Protein AF-A0A7W0Y3I3-F1 (afdb_monomer_lite)

Secondary structure (DSSP, 8-state):
-HHHHHHHHHHHHHHHH---SSPPHHHHHHHHHHGGGHHHHHHHHHTSS-HHHHHHHHHHHHHHHHHHHHHHHHHHHHHHHHS-HHHHHHHHHHHHHTT-------SSHHHHHHHHHHHHHTT--SHHHHHHHHHHHHHHS-HHHHHHHHHHHHHH-HHHHHHHHHHHHH-TTS-HHHHHHHHHHHH-GGGGTSS---------PPPPP-

Foldseek 3Di:
DVVLVVLLVVLVVVLVVLPDLDDDPVLLVSLCVCQLVNQVVLLVQLLDPDVSSVSNSLVSLLSSCVRHVVSSLVSLQVCLEDGAPSSVVSSQVSCVVVVHHHHHDHPDVLVVLLVVLLVLLVQPPDLVSLLVVLVCCLVPPDLVVLLVSLLSNCQNPVVSSVSNLVSNLVDPSDDPVSSVVSVVVNVDPCSNPPPPDDPPPPDDDDDDDD

Sequence (210 aa):
MGAELSDLRRLKEWCDSGRGTAVTVAIERLVLRLGQVAVPLLGRELRGHDPKRRDAARGALMIAATSARTRVLTELRTIASAGADESKVAALGLLAELGERGTAQFTNPPAMQRRSALALAQQLESRSDVASAADLVVRQIRETDIFELLLAMREVAPDPAVWLADELVLRLDLDPAIRTRITELLADPSVASRTTAPTSPRARRPPRPT

Structure (mmCIF, N/CA/C/O backbone):
data_AF-A0A7W0Y3I3-F1
#
_entry.id   AF-A0A7W0Y3I3-F1
#
loop_
_atom_site.group_PDB
_atom_site.id
_atom_site.type_symbol
_atom_site.label_atom_id
_atom_site.label_alt_id
_atom_site.label_comp_id
_atom_site.label_asym_id
_atom_site.label_entity_id
_atom_site.label_seq_id
_atom_site.pdbx_PDB_ins_code
_atom_site.Cartn_x
_atom_site.Cartn_y
_atom_site.Cartn_z
_atom_site.occupancy
_atom_site.B_iso_or_equiv
_atom_site.auth_seq_id
_atom_site.auth_comp_id
_atom_site.auth_asym_id
_atom_site.auth_atom_id
_atom_site.pdbx_PDB_model_num
ATOM 1 N N . MET A 1 1 ? -20.384 5.099 29.356 1.00 62.47 1 MET A N 1
ATOM 2 C CA . MET A 1 1 ? -18.906 5.205 29.342 1.00 62.47 1 MET A CA 1
ATOM 3 C C . MET A 1 1 ? -18.171 3.894 29.650 1.00 62.47 1 MET A C 1
ATOM 5 O O . MET A 1 1 ? -17.160 3.652 29.011 1.00 62.47 1 MET A O 1
ATOM 9 N N . GLY A 1 2 ? -18.637 3.016 30.554 1.00 84.56 2 GLY A N 1
ATOM 10 C CA . GLY A 1 2 ? -17.904 1.771 30.880 1.00 84.56 2 GLY A CA 1
ATOM 11 C C . GLY A 1 2 ? -17.752 0.756 29.730 1.00 84.56 2 GLY A C 1
ATOM 12 O O . GLY A 1 2 ? -16.683 0.173 29.569 1.00 84.56 2 GLY A O 1
ATOM 13 N N . ALA A 1 3 ? -18.787 0.580 28.900 1.00 86.88 3 ALA A N 1
ATOM 14 C CA . ALA A 1 3 ? -18.764 -0.381 27.789 1.00 86.88 3 ALA A CA 1
ATOM 15 C C . ALA A 1 3 ? -17.762 0.001 26.684 1.00 86.88 3 ALA A C 1
ATOM 17 O O . ALA A 1 3 ? -16.998 -0.839 26.231 1.00 86.88 3 ALA A O 1
ATOM 18 N N . GLU A 1 4 ? -17.700 1.282 26.318 1.00 90.25 4 GLU A N 1
ATOM 19 C CA . GLU A 1 4 ? -16.798 1.796 25.278 1.00 90.25 4 GLU A CA 1
ATOM 20 C C . GLU A 1 4 ? -15.318 1.626 25.651 1.00 90.25 4 GLU A C 1
ATOM 22 O O . GLU A 1 4 ? -14.512 1.183 24.837 1.00 90.25 4 GLU A O 1
ATOM 27 N N . LEU A 1 5 ? -14.958 1.894 26.911 1.00 92.00 5 LEU A N 1
ATOM 28 C CA . LEU A 1 5 ? -13.599 1.665 27.411 1.00 92.00 5 LEU A CA 1
ATOM 29 C C . LEU A 1 5 ? -13.228 0.177 27.419 1.00 92.00 5 LEU A C 1
ATOM 31 O O . LEU A 1 5 ? -12.090 -0.177 27.104 1.00 92.00 5 LEU A O 1
ATOM 35 N N . SER A 1 6 ? -14.179 -0.695 27.766 1.00 94.38 6 SER A N 1
ATOM 36 C CA . SER A 1 6 ? -13.991 -2.147 27.692 1.00 94.38 6 SER A CA 1
ATOM 37 C C . SER A 1 6 ? -13.784 -2.609 26.247 1.00 94.38 6 SER A C 1
ATOM 39 O O . SER A 1 6 ? -12.900 -3.421 25.976 1.00 94.38 6 SER A O 1
ATOM 41 N N . ASP A 1 7 ? -14.557 -2.058 25.316 1.00 95.12 7 ASP A N 1
ATOM 42 C CA . ASP A 1 7 ? -14.476 -2.366 23.891 1.00 95.12 7 ASP A CA 1
ATOM 43 C C . ASP A 1 7 ? -13.146 -1.889 23.282 1.00 95.12 7 ASP A C 1
ATOM 45 O O . ASP A 1 7 ? -12.491 -2.643 22.559 1.00 95.12 7 ASP A O 1
ATOM 49 N N . LEU A 1 8 ? -12.673 -0.691 23.642 1.00 95.88 8 LEU A N 1
ATOM 50 C CA . LEU A 1 8 ? -11.352 -0.191 23.244 1.00 95.88 8 LEU A CA 1
ATOM 51 C C . LEU A 1 8 ? -10.209 -1.047 23.797 1.00 95.88 8 LEU A C 1
ATOM 53 O O . LEU A 1 8 ? -9.233 -1.301 23.089 1.00 95.88 8 LEU A O 1
ATOM 57 N N . ARG A 1 9 ? -10.317 -1.512 25.049 1.00 95.88 9 ARG A N 1
ATOM 58 C CA . ARG A 1 9 ? -9.322 -2.416 25.641 1.00 95.88 9 ARG A CA 1
ATOM 59 C C . ARG A 1 9 ? -9.270 -3.737 24.882 1.00 95.88 9 ARG A C 1
ATOM 61 O O . ARG A 1 9 ? -8.187 -4.168 24.506 1.00 95.88 9 ARG A O 1
ATOM 68 N N . ARG A 1 10 ? -10.431 -4.322 24.586 1.00 94.75 10 ARG A N 1
ATOM 69 C CA . ARG A 1 10 ? -10.531 -5.559 23.808 1.00 94.75 10 ARG A CA 1
ATOM 70 C C . ARG A 1 10 ? -9.955 -5.401 22.400 1.00 94.75 10 ARG A C 1
ATOM 72 O O . ARG A 1 10 ? -9.256 -6.291 21.923 1.00 94.75 10 ARG A O 1
ATOM 79 N N . LEU A 1 11 ? -10.221 -4.270 21.742 1.00 95.00 11 LEU A N 1
ATOM 80 C CA . LEU A 1 11 ? -9.645 -3.963 20.431 1.00 95.00 11 LEU A CA 1
ATOM 81 C C . LEU A 1 11 ? -8.117 -3.853 20.513 1.00 95.00 11 LEU A C 1
ATOM 83 O O . LEU A 1 11 ? -7.415 -4.408 19.671 1.00 95.00 11 LEU A O 1
ATOM 87 N N . LYS A 1 12 ? -7.596 -3.192 21.553 1.00 95.12 12 LYS A N 1
ATOM 88 C CA . LYS A 1 12 ? -6.155 -3.105 21.801 1.00 95.12 12 LYS A CA 1
ATOM 89 C C . LYS A 1 12 ? -5.522 -4.480 22.041 1.00 95.12 12 LYS A C 1
ATOM 91 O O . LYS A 1 12 ? -4.503 -4.779 21.430 1.00 95.12 12 LYS A O 1
ATOM 96 N N . GLU A 1 13 ? -6.114 -5.305 22.899 1.00 94.25 13 GLU A N 1
ATOM 97 C CA . GLU A 1 13 ? -5.626 -6.660 23.190 1.00 94.25 13 GLU A CA 1
ATOM 98 C C . GLU A 1 13 ? -5.594 -7.531 21.932 1.00 94.25 13 GLU A C 1
ATOM 100 O O . GLU A 1 13 ? -4.658 -8.305 21.732 1.00 94.25 13 GLU A O 1
ATOM 105 N N . TRP A 1 14 ? -6.588 -7.380 21.053 1.00 93.94 14 TRP A N 1
ATOM 106 C CA . TRP A 1 14 ? -6.584 -8.050 19.758 1.00 93.94 14 TRP A CA 1
ATOM 107 C C . TRP A 1 14 ? -5.402 -7.603 18.891 1.00 93.94 14 TRP A C 1
ATOM 109 O O . TRP A 1 14 ? -4.662 -8.474 18.428 1.00 93.94 14 TRP A O 1
ATOM 119 N N . CYS A 1 15 ? -5.167 -6.292 18.744 1.00 91.69 15 CYS A N 1
ATOM 120 C CA . CYS A 1 15 ? -3.995 -5.780 18.027 1.00 91.69 15 CYS A CA 1
ATOM 121 C C . CYS A 1 15 ? -2.694 -6.345 18.618 1.00 91.69 15 CYS A C 1
ATOM 123 O O . CYS A 1 15 ? -1.873 -6.892 17.885 1.00 91.69 15 CYS A O 1
ATOM 125 N N . ASP A 1 16 ? -2.532 -6.272 19.944 1.00 91.50 16 ASP A N 1
ATOM 126 C CA . ASP A 1 16 ? -1.331 -6.732 20.653 1.00 91.50 16 ASP A CA 1
ATOM 127 C C . ASP A 1 16 ? -1.096 -8.243 20.501 1.00 91.50 16 ASP A C 1
ATOM 129 O O . ASP A 1 16 ? 0.044 -8.703 20.525 1.00 91.50 16 ASP A O 1
ATOM 133 N N . SER A 1 17 ? -2.160 -9.035 20.340 1.00 86.62 17 SER A N 1
ATOM 134 C CA . SER A 1 17 ? -2.045 -10.491 20.258 1.00 86.62 17 SER A CA 1
ATOM 135 C C . SER A 1 17 ? -1.340 -10.984 18.994 1.00 86.62 17 SER A C 1
ATOM 137 O O . SER A 1 17 ? -0.851 -12.114 18.988 1.00 86.62 17 SER A O 1
ATOM 139 N N . GLY A 1 18 ? -1.325 -10.194 17.911 1.00 70.25 18 GLY A N 1
ATOM 140 C CA . GLY A 1 18 ? -0.762 -10.590 16.614 1.00 70.25 18 GLY A CA 1
ATOM 141 C C . GLY A 1 18 ? -1.359 -11.884 16.031 1.00 70.25 18 GLY A C 1
ATOM 142 O O . GLY A 1 18 ? -0.798 -12.455 15.091 1.00 70.25 18 GLY A O 1
ATOM 143 N N . ARG A 1 19 ? -2.466 -12.382 16.605 1.00 64.00 19 ARG A N 1
ATOM 144 C CA . ARG A 1 19 ? -3.127 -13.641 16.253 1.00 64.00 19 ARG A CA 1
ATOM 145 C C . ARG A 1 19 ? -4.128 -13.381 15.133 1.00 64.00 19 ARG A C 1
ATOM 147 O O . ARG A 1 19 ? -5.323 -13.252 15.368 1.00 64.00 19 ARG A O 1
ATOM 154 N N . GLY A 1 20 ? -3.597 -13.316 13.917 1.00 56.06 20 GLY A N 1
ATOM 155 C CA . GLY A 1 20 ? -4.367 -13.231 12.681 1.00 56.06 20 GLY A CA 1
ATOM 156 C C . GLY A 1 20 ? -4.456 -11.807 12.149 1.00 56.06 20 GLY A C 1
ATOM 157 O O . GLY A 1 20 ? -5.123 -10.954 12.722 1.00 56.06 20 GLY A O 1
ATOM 158 N N . THR A 1 21 ? -3.819 -11.578 11.003 1.00 61.81 21 THR A N 1
ATOM 159 C CA . THR A 1 21 ? -4.100 -10.432 10.124 1.00 61.81 21 THR A CA 1
ATOM 160 C C . THR A 1 21 ? -5.560 -10.430 9.654 1.00 61.81 21 THR A C 1
ATOM 162 O O . THR A 1 21 ? -6.104 -9.386 9.304 1.00 61.81 21 THR A O 1
ATOM 165 N N . ALA A 1 22 ? -6.216 -11.595 9.686 1.00 76.00 22 ALA A N 1
ATOM 166 C CA . ALA A 1 22 ? -7.624 -11.754 9.370 1.00 76.00 22 ALA A CA 1
ATOM 167 C C . ALA A 1 22 ? -8.514 -11.161 10.471 1.00 76.00 22 ALA A C 1
ATOM 169 O O . ALA A 1 22 ? -8.522 -11.617 11.619 1.00 76.00 22 ALA A O 1
ATOM 170 N N . VAL A 1 23 ? -9.314 -10.163 10.100 1.00 80.69 23 VAL A N 1
ATOM 171 C CA . VAL A 1 23 ? -10.334 -9.619 10.991 1.00 80.69 23 VAL A CA 1
ATOM 172 C C . VAL A 1 23 ? -11.438 -10.658 11.185 1.00 80.69 23 VAL A C 1
ATOM 174 O O . VAL A 1 23 ? -12.037 -11.138 10.228 1.00 80.69 23 VAL A O 1
ATOM 177 N N . THR A 1 24 ? -11.713 -11.018 12.439 1.00 88.38 24 THR A N 1
ATOM 178 C CA . THR A 1 24 ? -12.837 -11.907 12.768 1.00 88.38 24 THR A CA 1
ATOM 179 C C . THR A 1 24 ? -14.149 -11.123 12.808 1.00 88.38 24 THR A C 1
ATOM 181 O O . THR A 1 24 ? -14.154 -9.942 13.156 1.00 88.38 24 THR A O 1
ATOM 184 N N . VAL A 1 25 ? -15.283 -11.797 12.584 1.00 90.06 25 VAL A N 1
ATOM 185 C CA . VAL A 1 25 ? -16.634 -11.199 12.692 1.00 90.06 25 VAL A CA 1
ATOM 186 C C . VAL A 1 25 ? -16.851 -10.493 14.041 1.00 90.06 25 VAL A C 1
ATOM 188 O O . VAL A 1 25 ? -17.540 -9.478 14.129 1.00 90.06 25 VAL A O 1
ATOM 191 N N . ALA A 1 26 ? -16.252 -11.009 15.120 1.00 91.69 26 ALA A N 1
ATOM 192 C CA . ALA A 1 26 ? -16.338 -10.390 16.440 1.00 91.69 26 ALA A CA 1
ATOM 193 C C . ALA A 1 26 ? -15.611 -9.036 16.501 1.00 91.69 26 ALA A C 1
ATOM 195 O O . ALA A 1 26 ? -16.140 -8.090 17.084 1.00 91.69 26 ALA A O 1
ATOM 196 N N . ILE A 1 27 ? -14.424 -8.940 15.894 1.00 93.62 27 ILE A N 1
ATOM 197 C CA . ILE A 1 27 ? -13.642 -7.700 15.826 1.00 93.62 27 ILE A CA 1
ATOM 198 C C . ILE A 1 27 ? -14.275 -6.713 14.854 1.00 93.62 27 ILE A C 1
ATOM 200 O O . ILE A 1 27 ? -14.365 -5.535 15.173 1.00 93.62 27 ILE A O 1
ATOM 204 N N . GLU A 1 28 ? -14.801 -7.176 13.725 1.00 94.44 28 GLU A N 1
ATOM 205 C CA . GLU A 1 28 ? -15.542 -6.324 12.796 1.00 94.44 28 GLU A CA 1
ATOM 206 C C . GLU A 1 28 ? -16.723 -5.636 13.496 1.00 94.44 28 GLU A C 1
ATOM 208 O O . GLU A 1 28 ? -16.815 -4.410 13.512 1.00 94.44 28 GLU A O 1
ATOM 213 N N . ARG A 1 29 ? -17.575 -6.406 14.186 1.00 95.56 29 ARG A N 1
ATOM 214 C CA . ARG A 1 29 ? -18.698 -5.856 14.967 1.00 95.56 29 ARG A CA 1
ATOM 215 C C . ARG A 1 29 ? -18.243 -4.896 16.065 1.00 95.56 29 ARG A C 1
ATOM 217 O O . ARG A 1 29 ? -18.967 -3.954 16.383 1.00 95.56 29 ARG A O 1
ATOM 224 N N . LEU A 1 30 ? -17.087 -5.152 16.676 1.00 95.56 30 LEU A N 1
ATOM 225 C CA . LEU A 1 30 ? -16.496 -4.281 17.691 1.00 95.56 30 LEU A CA 1
ATOM 226 C C . LEU A 1 30 ? -16.065 -2.941 17.082 1.00 95.56 30 LEU A C 1
ATOM 228 O O . LEU A 1 30 ? -16.426 -1.888 17.601 1.00 95.56 30 LEU A O 1
ATOM 232 N N . VAL A 1 31 ? -15.352 -2.979 15.955 1.00 96.12 31 VAL A N 1
ATOM 233 C CA . VAL A 1 31 ? -14.896 -1.789 15.226 1.00 96.12 31 VAL A CA 1
ATOM 234 C C . VAL A 1 31 ? -16.083 -0.970 14.728 1.00 96.12 31 VAL A C 1
ATOM 236 O O . VAL A 1 31 ? -16.109 0.239 14.939 1.00 96.12 31 VAL A O 1
ATOM 239 N N . LEU A 1 32 ? -17.097 -1.610 14.139 1.00 95.69 32 LEU A N 1
ATOM 240 C CA . LEU A 1 32 ? -18.308 -0.930 13.669 1.00 95.69 32 LEU A CA 1
ATOM 241 C C . LEU A 1 32 ? -19.056 -0.229 14.808 1.00 95.69 32 LEU A C 1
ATOM 243 O O . LEU A 1 32 ? -19.535 0.888 14.630 1.00 95.69 32 LEU A O 1
ATOM 247 N N . ARG A 1 33 ? -19.119 -0.861 15.986 1.00 95.69 33 ARG A N 1
ATOM 248 C CA . ARG A 1 33 ? -19.768 -0.298 17.177 1.00 95.69 33 ARG A CA 1
ATOM 249 C C . ARG A 1 33 ? -19.007 0.890 17.757 1.00 95.69 33 ARG A C 1
ATOM 251 O O . ARG A 1 33 ? -19.633 1.858 18.171 1.00 95.69 33 ARG A O 1
ATOM 258 N N . LEU A 1 34 ? -17.676 0.816 17.793 1.00 95.88 34 LEU A N 1
ATOM 259 C CA . LEU A 1 34 ? -16.822 1.921 18.238 1.00 95.88 34 LEU A CA 1
ATOM 260 C C . LEU A 1 34 ? -16.792 3.072 17.216 1.00 95.88 34 LEU A C 1
ATOM 262 O O . LEU A 1 34 ? -16.637 4.235 17.592 1.00 95.88 34 LEU A O 1
ATOM 266 N N . GLY A 1 35 ? -16.924 2.761 15.923 1.00 94.75 35 GLY A N 1
ATOM 267 C CA . GLY A 1 35 ? -16.924 3.727 14.829 1.00 94.75 35 GLY A CA 1
ATOM 268 C C . GLY A 1 35 ? -15.717 4.665 14.889 1.00 94.75 35 GLY A C 1
ATOM 269 O O . GLY A 1 35 ? -14.564 4.239 14.975 1.00 94.75 35 GLY A O 1
ATOM 270 N N . GLN A 1 36 ? -15.982 5.973 14.896 1.00 96.56 36 GLN A N 1
ATOM 271 C CA . GLN A 1 36 ? -14.938 7.003 14.926 1.00 96.56 36 GLN A CA 1
ATOM 272 C C . GLN A 1 36 ? -14.053 6.976 16.185 1.00 96.5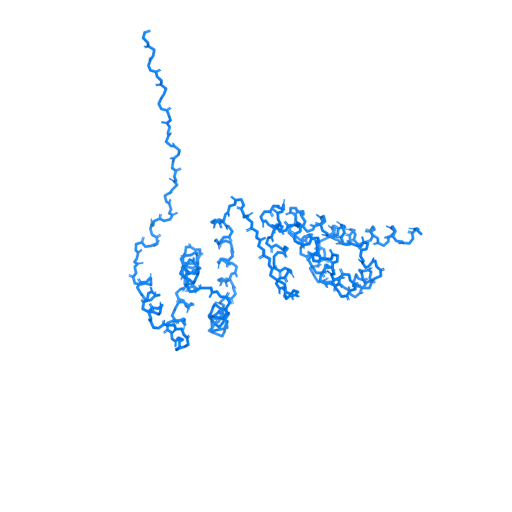6 36 GLN A C 1
ATOM 274 O O . GLN A 1 36 ? -12.909 7.429 16.126 1.00 96.56 36 GLN A O 1
ATOM 279 N N . VAL A 1 37 ? -14.545 6.434 17.305 1.00 97.19 37 VAL A N 1
ATOM 280 C CA . VAL A 1 37 ? -13.801 6.364 18.576 1.00 97.19 37 VAL A CA 1
ATOM 281 C C . VAL A 1 37 ? -12.601 5.420 18.465 1.00 97.19 37 VAL A C 1
ATOM 283 O O . VAL A 1 37 ? -11.569 5.651 19.093 1.00 97.19 37 VAL A O 1
ATOM 286 N N . ALA A 1 38 ? -12.686 4.385 17.625 1.00 97.06 38 ALA A N 1
ATOM 287 C CA . ALA A 1 38 ? -11.577 3.458 17.410 1.00 97.06 38 ALA A CA 1
ATOM 288 C C . ALA A 1 38 ? -10.413 4.085 16.620 1.00 97.06 38 ALA A C 1
ATOM 290 O O . ALA A 1 38 ? -9.274 3.634 16.745 1.00 97.06 38 ALA A O 1
ATOM 291 N N . VAL A 1 39 ? -10.668 5.125 15.815 1.00 98.00 39 VAL A N 1
ATOM 292 C CA . VAL A 1 39 ? -9.700 5.636 14.830 1.00 98.00 39 VAL A CA 1
ATOM 293 C C . VAL A 1 39 ? -8.384 6.114 15.459 1.00 98.00 39 VAL A C 1
ATOM 295 O O . VAL A 1 39 ? -7.339 5.707 14.957 1.00 98.00 39 VAL A O 1
ATOM 298 N N . PRO A 1 40 ? -8.356 6.898 16.558 1.00 97.94 40 PRO A N 1
ATOM 299 C CA . PRO A 1 40 ? -7.092 7.314 17.173 1.00 97.94 40 PRO A CA 1
ATOM 300 C C . PRO A 1 40 ? -6.258 6.139 17.702 1.00 97.94 40 PRO A C 1
ATOM 302 O O . PRO A 1 40 ? -5.034 6.140 17.569 1.00 97.94 40 PRO A O 1
ATOM 305 N N . LEU A 1 41 ? -6.910 5.119 18.279 1.00 97.25 41 LEU A N 1
ATOM 306 C CA . LEU A 1 41 ? -6.232 3.904 18.733 1.00 97.25 41 LEU A CA 1
ATOM 307 C C . LEU A 1 41 ? -5.599 3.190 17.540 1.00 97.25 41 LEU A C 1
ATOM 309 O O . LEU A 1 41 ? -4.393 2.964 17.538 1.00 97.25 41 LEU A O 1
ATOM 313 N N . LEU A 1 42 ? -6.391 2.895 16.511 1.00 97.44 42 LEU A N 1
ATOM 314 C CA . LEU A 1 42 ? -5.917 2.193 15.321 1.00 97.44 42 LEU A CA 1
ATOM 315 C C . LEU A 1 42 ? -4.840 2.990 14.574 1.00 97.44 42 LEU A C 1
ATOM 317 O O . LEU A 1 42 ? -3.858 2.416 14.120 1.00 97.44 42 LEU A O 1
ATOM 321 N N . GLY A 1 43 ? -4.959 4.317 14.516 1.00 97.75 43 GLY A N 1
ATOM 322 C CA . GLY A 1 43 ? -3.929 5.194 13.965 1.00 97.75 43 GLY A CA 1
ATOM 323 C C . GLY A 1 43 ? -2.618 5.129 14.753 1.00 97.75 43 GLY A C 1
ATOM 324 O O . GLY A 1 43 ? -1.541 5.193 14.161 1.00 97.75 43 GLY A O 1
ATOM 325 N N . ARG A 1 44 ? -2.662 4.986 16.083 1.00 97.69 44 ARG A N 1
ATOM 326 C CA . ARG A 1 44 ? -1.456 4.763 16.900 1.00 97.69 44 ARG A CA 1
ATOM 327 C C . ARG A 1 44 ? -0.839 3.394 16.622 1.00 97.69 44 ARG A C 1
ATOM 329 O O . ARG A 1 44 ? 0.375 3.307 16.477 1.00 97.69 44 ARG A O 1
ATOM 336 N N . GLU A 1 45 ? -1.662 2.354 16.525 1.00 96.62 45 GLU A N 1
ATOM 337 C CA . GLU A 1 45 ? -1.210 0.997 16.194 1.00 96.62 45 GLU A CA 1
ATOM 338 C C . GLU A 1 45 ? -0.572 0.942 14.793 1.00 96.62 45 GLU A C 1
ATOM 340 O O . GLU A 1 45 ? 0.508 0.378 14.633 1.00 96.62 45 GLU A O 1
ATOM 345 N N . LEU A 1 46 ? -1.151 1.640 13.807 1.00 96.31 46 LEU A N 1
ATOM 346 C CA . LEU A 1 46 ? -0.603 1.767 12.449 1.00 96.31 46 LEU A CA 1
ATOM 347 C C . LEU A 1 46 ? 0.752 2.497 12.412 1.00 96.31 46 LEU A C 1
ATOM 349 O O . LEU A 1 46 ? 1.556 2.264 11.512 1.00 96.31 46 LEU A O 1
ATOM 353 N N . ARG A 1 47 ? 1.025 3.377 13.385 1.00 97.00 47 ARG A N 1
ATOM 354 C CA . ARG A 1 47 ? 2.324 4.053 13.527 1.00 97.00 47 ARG A CA 1
ATOM 355 C C . ARG A 1 47 ? 3.388 3.186 14.209 1.00 97.00 47 ARG A C 1
ATOM 357 O O . ARG A 1 47 ? 4.553 3.574 14.185 1.00 97.00 47 ARG A O 1
ATOM 364 N N . GLY A 1 48 ? 3.003 2.072 14.832 1.00 93.62 48 GLY A N 1
ATOM 365 C CA . GLY A 1 48 ? 3.900 1.217 15.606 1.00 93.62 48 GLY A CA 1
ATOM 366 C C . GLY A 1 48 ? 4.946 0.487 14.757 1.00 93.62 48 GLY A C 1
ATOM 367 O O . GLY A 1 48 ? 4.766 0.266 13.563 1.00 93.62 48 GLY A O 1
ATOM 368 N N . HIS A 1 49 ? 6.045 0.069 15.388 1.00 92.00 49 HIS A N 1
ATOM 369 C CA . HIS A 1 49 ? 7.132 -0.645 14.702 1.00 92.00 49 HIS A CA 1
ATOM 370 C C . HIS A 1 49 ? 6.810 -2.114 14.398 1.00 92.00 49 HIS A C 1
ATOM 372 O O . HIS A 1 49 ? 7.395 -2.686 13.482 1.00 92.00 49 HIS A O 1
ATOM 378 N N . ASP A 1 50 ? 5.877 -2.721 15.135 1.00 93.12 50 ASP A N 1
ATOM 379 C CA . ASP A 1 50 ? 5.491 -4.119 14.946 1.00 93.12 50 ASP A CA 1
ATOM 380 C C . ASP A 1 50 ? 4.632 -4.281 13.673 1.00 93.12 50 ASP A C 1
ATOM 382 O O . ASP A 1 50 ? 3.515 -3.754 13.621 1.00 93.12 50 ASP A O 1
ATOM 386 N N . PRO A 1 51 ? 5.119 -4.999 12.641 1.00 91.25 51 PRO A N 1
ATOM 387 C CA . PRO A 1 51 ? 4.376 -5.188 11.400 1.00 91.25 51 PRO A CA 1
ATOM 388 C C . PRO A 1 51 ? 3.036 -5.906 11.608 1.00 91.25 51 PRO A C 1
ATOM 390 O O . PRO A 1 51 ? 2.050 -5.509 10.994 1.00 91.25 51 PRO A O 1
ATOM 393 N N . LYS A 1 52 ? 2.936 -6.869 12.537 1.00 91.94 52 LYS A N 1
ATOM 394 C CA . LYS A 1 52 ? 1.678 -7.602 12.768 1.00 91.94 52 LYS A CA 1
ATOM 395 C C . LYS A 1 52 ? 0.588 -6.690 13.326 1.00 91.94 52 LYS A C 1
ATOM 397 O O . LYS A 1 52 ? -0.567 -6.771 12.912 1.00 91.94 52 LYS A O 1
ATOM 402 N N . ARG A 1 53 ? 0.962 -5.790 14.241 1.00 94.06 53 ARG A N 1
ATOM 403 C CA . ARG A 1 53 ? 0.049 -4.777 14.797 1.00 94.06 53 ARG A CA 1
ATOM 404 C C . ARG A 1 53 ? -0.389 -3.771 13.740 1.00 94.06 53 ARG A C 1
ATOM 406 O O . ARG A 1 53 ? -1.557 -3.390 13.725 1.00 94.06 53 ARG A O 1
ATOM 413 N N . ARG A 1 54 ? 0.515 -3.373 12.837 1.00 93.94 54 ARG A N 1
ATOM 414 C CA . ARG A 1 54 ? 0.176 -2.485 11.716 1.00 93.94 54 ARG A CA 1
ATOM 415 C C . ARG A 1 54 ? -0.810 -3.127 10.750 1.00 93.94 54 ARG A C 1
ATOM 417 O O . ARG A 1 54 ? -1.775 -2.467 10.376 1.00 93.94 54 ARG A O 1
ATOM 424 N N . ASP A 1 55 ? -0.616 -4.393 10.398 1.00 91.88 55 ASP A N 1
ATOM 425 C CA . ASP A 1 55 ? -1.518 -5.105 9.487 1.00 91.88 55 ASP A CA 1
ATOM 426 C C . ASP A 1 55 ? -2.913 -5.283 10.102 1.00 91.88 55 ASP A C 1
ATOM 428 O O . ASP A 1 55 ? -3.922 -4.993 9.456 1.00 91.88 55 ASP A O 1
ATOM 432 N N . ALA A 1 56 ? -2.980 -5.652 11.386 1.00 92.62 56 ALA A N 1
ATOM 433 C CA . ALA A 1 56 ? -4.236 -5.701 12.133 1.00 92.62 56 ALA A CA 1
ATOM 434 C C . ALA A 1 56 ? -4.932 -4.325 12.164 1.00 92.62 56 ALA A C 1
ATOM 436 O O . ALA A 1 56 ? -6.126 -4.210 11.872 1.00 92.62 56 ALA A O 1
ATOM 437 N N . ALA A 1 57 ? -4.180 -3.257 12.451 1.00 95.38 57 ALA A N 1
ATOM 438 C CA . ALA A 1 57 ? -4.704 -1.896 12.456 1.00 95.38 57 ALA A CA 1
ATOM 439 C C . ALA A 1 57 ? -5.201 -1.447 11.074 1.00 95.38 57 ALA A C 1
ATOM 441 O O . ALA A 1 57 ? -6.247 -0.806 10.992 1.00 95.38 57 ALA A O 1
ATOM 442 N N . ARG A 1 58 ? -4.496 -1.808 9.992 1.00 95.38 58 ARG A N 1
ATOM 443 C CA . ARG A 1 58 ? -4.909 -1.534 8.608 1.00 95.38 58 ARG A CA 1
ATOM 444 C C . ARG A 1 58 ? -6.260 -2.183 8.305 1.00 95.38 58 ARG A C 1
ATOM 446 O O . ARG A 1 58 ? -7.170 -1.485 7.863 1.00 95.38 58 ARG A O 1
ATOM 453 N N . GLY A 1 59 ? -6.414 -3.476 8.600 1.00 93.56 59 GLY A N 1
ATOM 454 C CA . GLY A 1 59 ? -7.676 -4.197 8.395 1.00 93.56 59 GLY A CA 1
ATOM 455 C C . GLY A 1 59 ? -8.834 -3.603 9.205 1.00 93.56 59 GLY A C 1
ATOM 456 O O . GLY A 1 59 ? -9.926 -3.387 8.682 1.00 93.56 59 GLY A O 1
ATOM 457 N N . ALA A 1 60 ? -8.587 -3.246 10.467 1.00 95.19 60 ALA A N 1
ATOM 458 C CA . ALA A 1 60 ? -9.591 -2.590 11.301 1.00 95.19 60 ALA A CA 1
ATOM 459 C C . ALA A 1 60 ? -9.943 -1.171 10.813 1.00 95.19 60 ALA A C 1
ATOM 461 O O . ALA A 1 60 ? -11.108 -0.783 10.863 1.00 95.19 60 ALA A O 1
ATOM 462 N N . LEU A 1 61 ? -8.982 -0.392 10.302 1.00 97.06 61 LEU A N 1
ATOM 463 C CA . LEU A 1 61 ? -9.254 0.931 9.725 1.00 97.06 61 LEU A CA 1
ATOM 464 C C . LEU A 1 61 ? -10.079 0.844 8.439 1.00 97.06 61 LEU A C 1
ATOM 466 O O . LEU A 1 61 ? -10.934 1.703 8.229 1.00 97.06 61 LEU A O 1
ATOM 470 N N . MET A 1 62 ? -9.877 -0.196 7.624 1.00 96.38 62 MET A N 1
ATOM 471 C CA . MET A 1 62 ? -10.721 -0.464 6.455 1.00 96.38 62 MET A CA 1
ATOM 472 C C . MET A 1 62 ? -12.188 -0.651 6.863 1.00 96.38 62 MET A C 1
ATOM 474 O O . MET A 1 62 ? -13.084 -0.029 6.298 1.00 96.38 62 MET A O 1
ATOM 478 N N . ILE A 1 63 ? -12.439 -1.435 7.914 1.00 96.50 63 ILE A N 1
ATOM 479 C CA . ILE A 1 63 ? -13.791 -1.635 8.452 1.00 96.50 63 ILE A CA 1
ATOM 480 C C . ILE A 1 63 ? -14.335 -0.336 9.048 1.00 96.50 63 ILE A C 1
ATOM 482 O O . ILE A 1 63 ? -15.469 0.045 8.759 1.00 96.50 63 ILE A O 1
ATOM 486 N N . ALA A 1 64 ? -13.535 0.388 9.836 1.00 97.12 64 ALA A N 1
ATOM 487 C CA . ALA A 1 64 ? -13.943 1.665 10.418 1.00 97.12 64 ALA A CA 1
ATOM 488 C C . ALA A 1 64 ? -14.308 2.705 9.344 1.00 97.12 64 ALA A C 1
ATOM 490 O O . ALA A 1 64 ? -15.169 3.554 9.575 1.00 97.12 64 ALA A O 1
ATOM 491 N N . ALA A 1 65 ? -13.703 2.637 8.154 1.00 97.38 65 ALA A N 1
ATOM 492 C CA . ALA A 1 65 ? -14.012 3.544 7.055 1.00 97.38 65 ALA A CA 1
ATOM 493 C C . ALA A 1 65 ? -15.453 3.395 6.535 1.00 97.38 65 ALA A C 1
ATOM 495 O O . ALA A 1 65 ? -15.972 4.348 5.961 1.00 97.38 65 ALA A O 1
ATOM 496 N N . THR A 1 66 ? -16.124 2.263 6.777 1.00 96.44 66 THR A N 1
ATOM 497 C CA . THR A 1 66 ? -17.531 2.058 6.381 1.00 96.44 66 THR A CA 1
ATOM 498 C C . THR A 1 66 ? -18.503 2.981 7.124 1.00 96.44 66 THR A C 1
ATOM 500 O O . THR A 1 66 ? -19.514 3.380 6.554 1.00 96.44 66 THR A O 1
ATOM 503 N N . SER A 1 67 ? -18.191 3.372 8.367 1.00 96.00 67 SER A N 1
ATOM 504 C CA . SER A 1 67 ? -19.037 4.243 9.199 1.00 96.00 67 SER A CA 1
ATOM 505 C C . SER A 1 67 ? -18.378 5.573 9.581 1.00 96.00 67 SER A C 1
ATOM 507 O O . SER A 1 67 ? -19.070 6.524 9.937 1.00 96.00 67 SER A O 1
ATOM 509 N N . ALA A 1 68 ? -17.050 5.676 9.484 1.00 97.12 68 ALA A N 1
ATOM 510 C CA . ALA A 1 68 ? -16.267 6.839 9.900 1.00 97.12 68 ALA A CA 1
ATOM 511 C C . ALA A 1 68 ? -15.259 7.302 8.829 1.00 97.12 68 ALA A C 1
ATOM 513 O O . ALA A 1 68 ? -14.171 7.784 9.166 1.00 97.12 68 ALA A O 1
ATOM 514 N N . ARG A 1 69 ? -15.614 7.184 7.537 1.00 97.56 69 ARG A N 1
ATOM 515 C CA . ARG A 1 69 ? -14.731 7.460 6.383 1.00 97.56 69 ARG A CA 1
ATOM 516 C C . ARG A 1 69 ? -13.920 8.746 6.533 1.00 97.56 69 ARG A C 1
ATOM 518 O O . ARG A 1 69 ? -12.696 8.692 6.529 1.00 97.56 69 ARG A O 1
ATOM 525 N N . THR A 1 70 ? -14.576 9.891 6.724 1.00 98.06 70 THR A N 1
ATOM 526 C CA . THR A 1 70 ? -13.902 11.200 6.819 1.00 98.06 70 THR A CA 1
ATOM 527 C C . THR A 1 70 ? -12.844 11.229 7.921 1.00 98.06 70 THR A C 1
ATOM 529 O O . THR A 1 70 ? -11.751 11.756 7.721 1.00 98.06 70 THR A O 1
ATOM 532 N N . ARG A 1 71 ? -13.133 10.625 9.080 1.00 98.00 71 ARG A N 1
ATOM 533 C CA . ARG A 1 71 ? -12.191 10.576 10.202 1.00 98.00 71 ARG A CA 1
ATOM 534 C C . ARG A 1 71 ? -10.998 9.670 9.894 1.00 98.00 71 ARG A C 1
ATOM 536 O O . ARG A 1 71 ? -9.872 10.065 10.184 1.00 98.00 71 ARG A O 1
ATOM 543 N N . VAL A 1 72 ? -11.238 8.505 9.285 1.00 98.31 72 VAL A N 1
ATOM 544 C CA . VAL A 1 72 ? -10.178 7.586 8.838 1.00 98.31 72 VAL A CA 1
ATOM 545 C C . VAL A 1 72 ? -9.269 8.271 7.819 1.00 98.31 72 VAL A C 1
ATOM 547 O O . VAL A 1 72 ? -8.057 8.274 8.002 1.00 98.31 72 VAL A O 1
ATOM 550 N N . LEU A 1 73 ? -9.828 8.929 6.801 1.00 98.31 73 LEU A N 1
ATOM 551 C CA . LEU A 1 73 ? -9.034 9.618 5.779 1.00 98.31 73 LEU A CA 1
ATOM 552 C C . LEU A 1 73 ? -8.149 10.721 6.369 1.00 98.31 73 LEU A C 1
ATOM 554 O O . LEU A 1 73 ? -6.976 10.822 6.013 1.00 98.31 73 LEU A O 1
ATOM 558 N N . THR A 1 74 ? -8.680 11.521 7.295 1.00 98.19 74 THR A N 1
ATOM 559 C CA . THR A 1 74 ? -7.900 12.553 7.995 1.00 98.19 74 THR A CA 1
ATOM 560 C C . THR A 1 74 ? -6.746 11.949 8.793 1.00 98.19 74 THR A C 1
ATOM 562 O O . THR A 1 74 ? -5.617 12.439 8.715 1.00 98.19 74 THR A O 1
ATOM 565 N N . GLU A 1 75 ? -7.000 10.863 9.525 1.00 98.25 75 GLU A N 1
ATOM 566 C CA . GLU A 1 75 ? -5.963 10.170 10.292 1.00 98.25 75 GLU A CA 1
ATOM 567 C C . GLU A 1 75 ? -4.877 9.599 9.365 1.00 98.25 75 GLU A C 1
ATOM 569 O O . GLU A 1 75 ? -3.688 9.806 9.605 1.00 98.25 75 GLU A O 1
ATOM 574 N N . LEU A 1 76 ? -5.263 8.954 8.258 1.00 98.31 76 LEU A N 1
ATOM 575 C CA . LEU A 1 76 ? -4.323 8.375 7.295 1.00 98.31 76 LEU A CA 1
ATOM 576 C C . LEU A 1 76 ? -3.468 9.431 6.599 1.00 98.31 76 LEU A C 1
ATOM 578 O O . LEU A 1 76 ? -2.259 9.249 6.482 1.00 98.31 76 LEU A O 1
ATOM 582 N N . ARG A 1 77 ? -4.057 10.561 6.194 1.00 98.12 77 ARG A N 1
ATOM 583 C CA . ARG A 1 77 ? -3.305 11.694 5.628 1.00 98.12 77 ARG A CA 1
ATOM 584 C C . ARG A 1 77 ? -2.297 12.252 6.635 1.00 98.12 77 ARG A C 1
ATOM 586 O O . ARG A 1 77 ? -1.166 12.542 6.259 1.00 98.12 77 ARG A O 1
ATOM 593 N N . THR A 1 78 ? -2.667 12.309 7.915 1.00 97.75 78 THR A N 1
ATOM 594 C CA . THR A 1 78 ? -1.763 12.727 9.001 1.00 97.75 78 THR A CA 1
ATOM 595 C C . THR A 1 78 ? -0.595 11.749 9.180 1.00 97.75 78 THR A C 1
ATOM 597 O O . THR A 1 78 ? 0.546 12.156 9.405 1.00 97.75 78 THR A O 1
ATOM 600 N N . ILE A 1 79 ? -0.846 10.441 9.069 1.00 97.56 79 ILE A N 1
ATOM 601 C CA . ILE A 1 79 ? 0.211 9.420 9.128 1.00 97.56 79 ILE A CA 1
ATOM 602 C C . ILE A 1 79 ? 1.114 9.504 7.894 1.00 97.56 79 ILE A C 1
ATOM 604 O O . ILE A 1 79 ? 2.333 9.461 8.035 1.00 97.56 79 ILE A O 1
ATOM 608 N N . ALA A 1 80 ? 0.542 9.674 6.702 1.00 96.94 80 ALA A N 1
ATOM 609 C CA . ALA A 1 80 ? 1.296 9.811 5.459 1.00 96.94 80 ALA A CA 1
ATOM 610 C C . ALA A 1 80 ? 2.213 11.051 5.458 1.00 96.94 80 ALA A C 1
ATOM 612 O O . ALA A 1 80 ? 3.315 10.999 4.912 1.00 96.94 80 ALA A O 1
ATOM 613 N N . SER A 1 81 ? 1.810 12.147 6.112 1.00 96.12 81 SER A N 1
ATOM 614 C CA . SER A 1 81 ? 2.633 13.358 6.192 1.00 96.12 81 SER A CA 1
ATOM 615 C C . SER A 1 81 ? 3.753 13.270 7.232 1.00 96.12 81 SER A C 1
ATOM 617 O O . SER A 1 81 ? 4.856 13.741 6.972 1.00 96.12 81 SER A O 1
ATOM 619 N N . ALA A 1 82 ? 3.495 12.682 8.407 1.00 94.31 82 ALA A N 1
ATOM 620 C CA . ALA A 1 82 ? 4.381 12.814 9.573 1.00 94.31 82 ALA A CA 1
ATOM 621 C C . ALA A 1 82 ? 4.882 11.487 10.178 1.00 94.31 82 ALA A C 1
ATOM 623 O O . ALA A 1 82 ? 5.643 11.505 11.143 1.00 94.31 82 ALA A O 1
ATOM 624 N N . GLY A 1 83 ? 4.457 10.333 9.661 1.00 92.75 83 GLY A N 1
ATOM 625 C CA . GLY A 1 83 ? 4.857 9.023 10.179 1.00 92.75 83 GLY A CA 1
ATOM 626 C C . GLY A 1 83 ? 6.285 8.603 9.809 1.00 92.75 83 GLY A C 1
ATOM 627 O O . GLY A 1 83 ? 6.939 9.210 8.961 1.00 92.75 83 GLY A O 1
ATOM 628 N N . ALA A 1 84 ? 6.748 7.505 10.410 1.00 94.00 84 ALA A N 1
ATOM 629 C CA . ALA A 1 84 ? 7.891 6.750 9.892 1.00 94.00 84 ALA A CA 1
ATOM 630 C C . ALA A 1 84 ? 7.569 6.166 8.502 1.00 94.00 84 ALA A C 1
ATOM 632 O O . ALA A 1 84 ? 6.395 5.977 8.173 1.00 94.00 84 ALA A O 1
ATOM 633 N N . ASP A 1 85 ? 8.587 5.862 7.696 1.00 94.31 85 ASP A N 1
ATOM 634 C CA . ASP A 1 85 ? 8.422 5.421 6.300 1.00 94.31 85 ASP A CA 1
ATOM 635 C C . ASP A 1 85 ? 7.544 4.163 6.174 1.00 94.31 85 ASP A C 1
ATOM 637 O O . ASP A 1 85 ? 6.664 4.082 5.316 1.00 94.31 85 ASP A O 1
ATOM 641 N N . GLU A 1 86 ? 7.693 3.216 7.097 1.00 92.75 86 GLU A N 1
ATOM 642 C CA . GLU A 1 86 ? 6.836 2.039 7.261 1.00 92.75 86 GLU A CA 1
ATOM 643 C C . GLU A 1 86 ? 5.351 2.383 7.422 1.00 92.75 86 GLU A C 1
ATOM 645 O O . GLU A 1 86 ? 4.480 1.782 6.787 1.00 92.75 86 GLU A O 1
ATOM 650 N N . SER A 1 87 ? 5.063 3.344 8.291 1.00 95.00 87 SER A N 1
ATOM 651 C CA . SER A 1 87 ? 3.709 3.769 8.635 1.00 95.00 87 SER A CA 1
ATOM 652 C C . SER A 1 87 ? 3.108 4.612 7.512 1.00 95.00 87 SER A C 1
ATOM 654 O O . SER A 1 87 ? 1.923 4.480 7.209 1.00 95.00 87 SER A O 1
ATOM 656 N N . LYS A 1 88 ? 3.936 5.423 6.839 1.00 96.38 88 LYS A N 1
ATOM 657 C CA . LYS A 1 88 ? 3.566 6.172 5.633 1.00 96.38 88 LYS A CA 1
ATOM 658 C C . LYS A 1 88 ? 3.118 5.230 4.523 1.00 96.38 88 LYS A C 1
ATOM 660 O O . LYS A 1 88 ? 2.051 5.443 3.962 1.00 96.38 88 LYS A O 1
ATOM 665 N N . VAL A 1 89 ? 3.867 4.161 4.249 1.00 94.31 89 VAL A N 1
ATOM 666 C CA . VAL A 1 89 ? 3.468 3.164 3.239 1.00 94.31 89 VAL A CA 1
ATOM 667 C C . VAL A 1 89 ? 2.174 2.461 3.600 1.00 94.31 89 VAL A C 1
ATOM 669 O O . VAL A 1 89 ? 1.301 2.331 2.745 1.00 94.31 89 VAL A O 1
ATOM 672 N N . ALA A 1 90 ? 2.010 2.052 4.859 1.00 94.94 90 ALA A N 1
ATOM 673 C CA . ALA A 1 90 ? 0.764 1.435 5.296 1.00 94.94 90 ALA A CA 1
ATOM 674 C C . ALA A 1 90 ? -0.433 2.387 5.111 1.00 94.94 90 ALA A C 1
ATOM 676 O O . ALA A 1 90 ? -1.474 1.971 4.603 1.00 94.94 90 ALA A O 1
ATOM 677 N N . ALA A 1 91 ? -0.266 3.669 5.454 1.00 97.19 91 ALA A N 1
ATOM 678 C CA . ALA A 1 91 ? -1.299 4.685 5.285 1.00 97.19 91 ALA A CA 1
ATOM 679 C C . ALA A 1 91 ? -1.603 4.998 3.811 1.00 97.19 91 ALA A C 1
ATOM 681 O O . ALA A 1 91 ? -2.771 5.088 3.447 1.00 97.19 91 ALA A O 1
ATOM 682 N N . LEU A 1 92 ? -0.581 5.126 2.958 1.00 95.94 92 LEU A N 1
ATOM 683 C CA . LEU A 1 92 ? -0.752 5.352 1.519 1.00 95.94 92 LEU A CA 1
ATOM 684 C C . LEU A 1 92 ? -1.448 4.176 0.833 1.00 95.94 92 LEU A C 1
ATOM 686 O O . LEU A 1 92 ? -2.361 4.394 0.043 1.00 95.94 92 LEU A O 1
ATOM 690 N N . GLY A 1 93 ? -1.059 2.942 1.166 1.00 93.62 93 GLY A N 1
ATOM 691 C CA . GLY A 1 93 ? -1.715 1.748 0.639 1.00 93.62 93 GLY A CA 1
ATOM 692 C C . GLY A 1 93 ? -3.194 1.699 1.018 1.00 93.62 93 GLY A C 1
ATOM 693 O O . GLY A 1 93 ? -4.032 1.432 0.165 1.00 93.62 93 GLY A O 1
ATOM 694 N N . LEU A 1 94 ? -3.529 2.038 2.267 1.00 96.38 94 LEU A N 1
ATOM 695 C CA . LEU A 1 94 ? -4.923 2.073 2.705 1.00 96.38 94 LEU A CA 1
ATOM 696 C C . LEU A 1 94 ? -5.718 3.230 2.074 1.00 96.38 94 LEU A C 1
ATOM 698 O O . LEU A 1 94 ? -6.887 3.058 1.744 1.00 96.38 94 LEU A O 1
ATOM 702 N N . LEU A 1 95 ? -5.103 4.401 1.864 1.00 97.50 95 LEU A N 1
ATOM 703 C CA . LEU A 1 95 ? -5.726 5.489 1.098 1.00 97.50 95 LEU A CA 1
ATOM 704 C C . LEU A 1 95 ? -6.066 5.028 -0.325 1.00 97.50 95 LEU A C 1
ATOM 706 O O . LEU A 1 95 ? -7.195 5.236 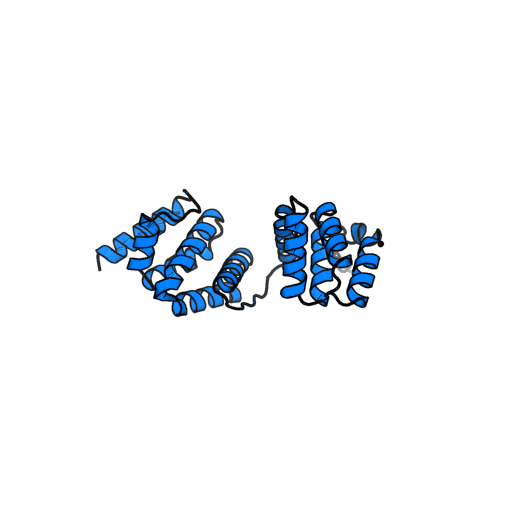-0.763 1.00 97.50 95 LEU A O 1
ATOM 710 N N . ALA A 1 96 ? -5.136 4.350 -1.003 1.00 92.69 96 ALA A N 1
ATOM 711 C CA . ALA A 1 96 ? -5.345 3.841 -2.355 1.00 92.69 96 ALA A CA 1
ATOM 712 C C . ALA A 1 96 ? -6.481 2.806 -2.423 1.00 92.69 96 ALA A C 1
ATOM 714 O O . ALA A 1 96 ? -7.350 2.920 -3.285 1.00 92.69 96 ALA A O 1
ATOM 715 N N . GLU A 1 97 ? -6.536 1.854 -1.485 1.00 94.69 97 GLU A N 1
ATOM 716 C CA . GLU A 1 97 ? -7.642 0.885 -1.384 1.00 94.69 97 GLU A CA 1
ATOM 717 C C . GLU A 1 97 ? -8.998 1.565 -1.145 1.00 94.69 97 GLU A C 1
ATOM 719 O O . GLU A 1 97 ? -10.028 1.102 -1.629 1.00 94.69 97 GLU A O 1
ATOM 724 N N . LEU A 1 98 ? -9.008 2.697 -0.437 1.00 95.75 98 LEU A N 1
ATOM 725 C CA . LEU A 1 98 ? -10.204 3.512 -0.237 1.00 95.75 98 LEU A CA 1
ATOM 726 C C . LEU A 1 98 ? -10.543 4.397 -1.449 1.00 95.75 98 LEU A C 1
ATOM 728 O O . LEU A 1 98 ? -11.537 5.123 -1.385 1.00 95.75 98 LEU A O 1
ATOM 732 N N . GLY A 1 99 ? -9.766 4.351 -2.534 1.00 93.62 99 GLY A N 1
ATOM 733 C CA . GLY A 1 99 ? -9.952 5.171 -3.736 1.00 93.62 99 GLY A CA 1
ATOM 734 C C . GLY A 1 99 ? -9.422 6.602 -3.608 1.00 93.62 99 GLY A C 1
ATOM 735 O O . GLY A 1 99 ? -9.779 7.471 -4.400 1.00 93.62 99 GLY A O 1
ATOM 736 N N . GLU A 1 100 ? -8.589 6.873 -2.606 1.00 95.81 100 GLU A N 1
ATOM 737 C CA . GLU A 1 100 ? -8.021 8.189 -2.332 1.00 95.81 100 GLU A CA 1
ATOM 738 C C . GLU A 1 100 ? -6.558 8.260 -2.764 1.00 95.81 100 GLU A C 1
ATOM 740 O O . GLU A 1 100 ? -5.776 7.324 -2.598 1.00 95.81 100 GLU A O 1
ATOM 745 N N . ARG A 1 101 ? -6.150 9.427 -3.263 1.00 89.94 101 ARG A N 1
ATOM 746 C CA . ARG A 1 101 ? -4.737 9.709 -3.530 1.00 89.94 101 ARG A CA 1
ATOM 747 C C . ARG A 1 101 ? -4.055 10.193 -2.255 1.00 89.94 101 ARG A C 1
ATOM 749 O O . ARG A 1 101 ? -4.622 10.974 -1.490 1.00 89.94 101 ARG A O 1
ATOM 756 N N . GLY A 1 102 ? -2.816 9.761 -2.056 1.00 88.62 102 GLY A N 1
ATOM 757 C CA . GLY A 1 102 ? -1.956 10.221 -0.973 1.00 88.62 102 GLY A CA 1
ATOM 758 C C . GLY A 1 102 ? -0.556 10.538 -1.481 1.00 88.62 102 GLY A C 1
ATOM 759 O O . GLY A 1 102 ? -0.106 9.983 -2.479 1.00 88.62 102 GLY A O 1
ATOM 760 N N . THR A 1 103 ? 0.134 11.428 -0.778 1.00 89.75 103 THR A N 1
ATOM 761 C CA . THR A 1 103 ? 1.543 11.752 -1.022 1.00 89.75 103 THR A CA 1
ATOM 762 C C . THR A 1 103 ? 2.298 11.668 0.293 1.00 89.75 103 THR A C 1
ATOM 764 O O . THR A 1 103 ? 1.783 12.108 1.321 1.00 89.75 103 THR A O 1
ATOM 767 N N . ALA A 1 104 ? 3.520 11.149 0.261 1.00 92.25 104 ALA A N 1
ATOM 768 C CA . ALA A 1 104 ? 4.413 11.148 1.409 1.00 92.25 104 ALA A CA 1
ATOM 769 C C . ALA A 1 104 ? 5.821 11.537 0.970 1.00 92.25 104 ALA A C 1
ATOM 771 O O . ALA A 1 104 ? 6.248 11.227 -0.140 1.00 92.25 104 ALA A O 1
ATOM 772 N N . GLN A 1 105 ? 6.545 12.198 1.865 1.00 93.12 105 GLN A N 1
ATOM 773 C CA . GLN A 1 105 ? 7.984 12.388 1.732 1.00 93.12 105 GLN A CA 1
ATOM 774 C C . GLN A 1 105 ? 8.662 11.339 2.603 1.00 93.12 105 GLN A C 1
ATOM 776 O O . GLN A 1 105 ? 8.488 11.343 3.824 1.00 93.12 105 GLN A O 1
ATOM 781 N N . PHE A 1 106 ? 9.382 10.410 1.984 1.00 92.69 106 PHE A N 1
ATOM 782 C CA . PHE A 1 106 ? 10.099 9.364 2.708 1.00 92.69 106 PHE A CA 1
ATOM 783 C C . PHE A 1 106 ? 11.452 9.875 3.192 1.00 92.69 106 PHE A C 1
ATOM 785 O O . PHE A 1 106 ? 12.105 10.662 2.507 1.00 92.69 106 PHE A O 1
ATOM 792 N N . THR A 1 107 ? 11.879 9.418 4.364 1.00 94.25 107 THR A N 1
ATOM 793 C CA . THR A 1 107 ? 13.220 9.701 4.884 1.00 94.25 107 THR A CA 1
ATOM 794 C C . THR A 1 107 ? 14.283 8.989 4.051 1.00 94.25 107 THR A C 1
ATOM 796 O O . THR A 1 107 ? 15.342 9.562 3.803 1.00 94.25 107 THR A O 1
ATOM 799 N N . ASN A 1 108 ? 13.998 7.775 3.569 1.00 89.69 108 ASN A N 1
ATOM 800 C CA . ASN A 1 108 ? 14.874 7.043 2.654 1.00 89.69 108 ASN A CA 1
ATOM 801 C C . ASN A 1 108 ? 14.113 6.564 1.400 1.00 89.69 108 ASN A C 1
ATOM 803 O O . ASN A 1 108 ? 13.736 5.390 1.314 1.00 89.69 108 ASN A O 1
ATOM 807 N N . PRO A 1 109 ? 13.885 7.453 0.410 1.00 89.44 109 PRO A N 1
ATOM 808 C CA . PRO A 1 109 ? 13.170 7.098 -0.816 1.00 89.44 109 PRO A CA 1
ATOM 809 C C . PRO A 1 109 ? 13.783 5.906 -1.577 1.00 89.44 109 PRO A C 1
ATOM 811 O O . PRO A 1 109 ? 13.019 5.012 -1.941 1.00 89.44 109 PRO A O 1
ATOM 814 N N . PRO A 1 110 ? 15.120 5.791 -1.747 1.00 89.12 110 PRO A N 1
ATOM 815 C CA . PRO A 1 110 ? 15.715 4.634 -2.422 1.00 89.12 110 PRO A CA 1
ATOM 816 C C . PRO A 1 110 ? 15.439 3.297 -1.721 1.00 89.12 110 PRO A C 1
ATOM 818 O O . PRO A 1 110 ? 15.093 2.312 -2.372 1.00 89.1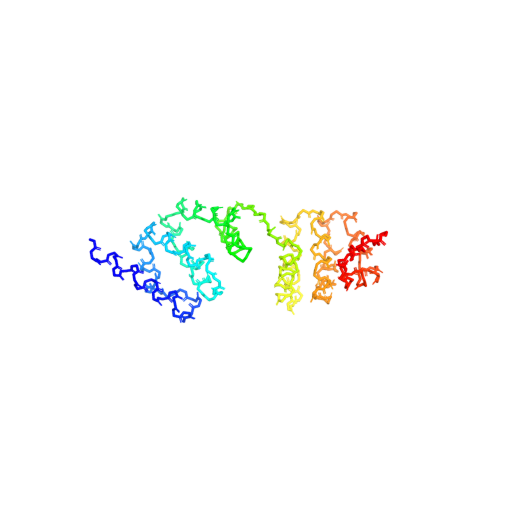2 110 PRO A O 1
ATOM 821 N N . ALA A 1 111 ? 15.541 3.241 -0.387 1.00 89.38 111 ALA A N 1
ATOM 822 C CA . ALA A 1 111 ? 15.217 2.017 0.352 1.00 89.38 111 ALA A CA 1
ATOM 823 C C . ALA A 1 111 ? 13.738 1.642 0.199 1.00 89.38 111 ALA A C 1
ATOM 825 O O . ALA A 1 111 ? 13.397 0.466 0.056 1.00 89.38 111 ALA A O 1
ATOM 826 N N . MET A 1 112 ? 12.863 2.648 0.185 1.00 90.44 112 MET A N 1
ATOM 827 C CA . MET A 1 112 ? 11.435 2.452 -0.016 1.00 90.44 112 MET A CA 1
ATOM 828 C C . MET A 1 112 ? 11.091 1.938 -1.411 1.00 90.44 112 MET A C 1
ATOM 830 O O . MET A 1 112 ? 10.261 1.034 -1.549 1.00 90.44 112 MET A O 1
ATOM 834 N N . GLN A 1 113 ? 11.759 2.466 -2.431 1.00 89.81 113 GLN A N 1
ATOM 835 C CA . GLN A 1 113 ? 11.616 2.027 -3.810 1.00 89.81 113 GLN A CA 1
ATOM 836 C C . GLN A 1 113 ? 12.071 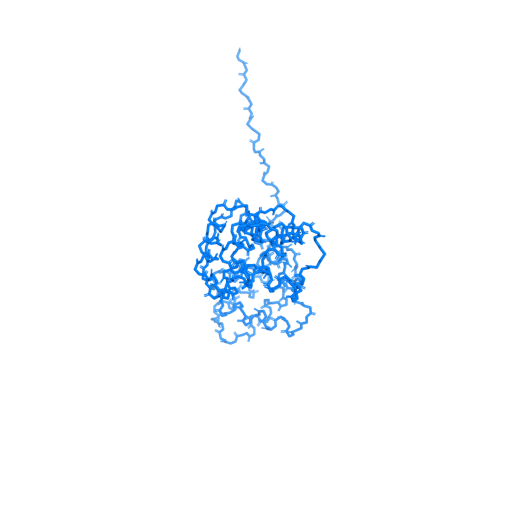0.574 -3.979 1.00 89.81 113 GLN A C 1
ATOM 838 O O . GLN A 1 113 ? 11.301 -0.241 -4.479 1.00 89.81 113 GLN A O 1
ATOM 843 N N . ARG A 1 114 ? 13.253 0.211 -3.462 1.00 90.50 114 ARG A N 1
ATOM 844 C CA . ARG A 1 114 ? 13.752 -1.177 -3.469 1.00 90.50 114 ARG A CA 1
ATOM 845 C C . ARG A 1 114 ? 12.804 -2.142 -2.771 1.00 90.50 114 ARG A C 1
ATOM 847 O O . ARG A 1 114 ? 12.524 -3.214 -3.294 1.00 90.50 114 ARG A O 1
ATOM 854 N N . ARG A 1 115 ? 12.278 -1.763 -1.602 1.00 91.75 115 ARG A N 1
ATOM 855 C CA . ARG A 1 115 ? 11.319 -2.600 -0.867 1.00 91.75 115 ARG A CA 1
ATOM 856 C C . ARG A 1 115 ? 10.028 -2.810 -1.657 1.00 91.75 115 ARG A C 1
ATOM 858 O O . ARG A 1 115 ? 9.512 -3.920 -1.680 1.00 91.75 115 ARG A O 1
ATOM 865 N N . SER A 1 116 ? 9.524 -1.758 -2.299 1.00 90.62 116 SER A N 1
ATOM 866 C CA . SER A 1 116 ? 8.308 -1.830 -3.118 1.00 90.62 116 SER A CA 1
ATOM 867 C C . SER A 1 116 ? 8.532 -2.673 -4.377 1.00 90.62 116 SER A C 1
ATOM 869 O O . SER A 1 116 ? 7.701 -3.512 -4.704 1.00 90.62 116 SER A O 1
ATOM 871 N N . ALA A 1 117 ? 9.686 -2.512 -5.028 1.00 93.88 117 ALA A N 1
ATOM 872 C CA . ALA A 1 117 ? 10.098 -3.306 -6.180 1.00 93.88 117 ALA A CA 1
ATOM 873 C C . ALA A 1 117 ? 10.245 -4.796 -5.833 1.00 93.88 117 ALA A C 1
ATOM 875 O O . ALA A 1 117 ? 9.755 -5.649 -6.567 1.00 93.88 117 ALA A O 1
ATOM 876 N N . LEU A 1 118 ? 10.850 -5.112 -4.682 1.00 94.81 118 LEU A N 1
ATOM 877 C CA . LEU A 1 118 ? 10.963 -6.486 -4.194 1.00 94.81 118 LEU A CA 1
ATOM 878 C C . LEU A 1 118 ? 9.587 -7.092 -3.892 1.00 94.81 118 LEU A C 1
ATOM 880 O O . LEU A 1 118 ? 9.331 -8.233 -4.261 1.00 94.81 118 LEU A O 1
ATOM 884 N N . ALA A 1 119 ? 8.697 -6.330 -3.249 1.00 92.19 119 ALA A N 1
ATOM 885 C CA . ALA A 1 119 ? 7.340 -6.784 -2.962 1.00 92.19 119 ALA A CA 1
ATOM 886 C C . ALA A 1 119 ? 6.546 -7.064 -4.247 1.00 92.19 119 ALA A C 1
ATOM 888 O O . ALA A 1 119 ? 5.861 -8.078 -4.316 1.00 92.19 119 ALA A O 1
ATOM 889 N N . LEU A 1 120 ? 6.672 -6.212 -5.273 1.00 94.50 120 LEU A N 1
ATOM 890 C CA . LEU A 1 120 ? 6.075 -6.461 -6.587 1.00 94.50 120 LEU A CA 1
ATOM 891 C C . LEU A 1 120 ? 6.657 -7.724 -7.227 1.00 94.50 120 LEU A C 1
ATOM 893 O O . LEU A 1 120 ? 5.898 -8.582 -7.658 1.00 94.50 120 LEU A O 1
ATOM 897 N N . ALA A 1 121 ? 7.984 -7.867 -7.244 1.00 96.31 121 ALA A N 1
ATOM 898 C CA . ALA A 1 121 ? 8.656 -9.025 -7.830 1.00 96.31 121 ALA A CA 1
ATOM 899 C C . ALA A 1 121 ? 8.209 -10.355 -7.201 1.00 96.31 121 ALA A C 1
ATOM 901 O O . ALA A 1 121 ? 8.029 -11.336 -7.913 1.00 96.31 121 ALA A O 1
ATOM 902 N N . GLN A 1 122 ? 7.968 -10.376 -5.886 1.00 96.56 122 GLN A N 1
ATOM 903 C CA . GLN A 1 122 ? 7.448 -11.548 -5.172 1.00 96.56 122 GLN A CA 1
ATOM 904 C C . GLN A 1 122 ? 6.026 -11.952 -5.590 1.00 96.56 122 GLN A C 1
ATOM 906 O O . GLN A 1 122 ? 5.613 -13.055 -5.265 1.00 96.56 122 GLN A O 1
ATOM 911 N N . GLN A 1 123 ? 5.275 -11.084 -6.272 1.00 96.06 123 GLN A N 1
ATOM 912 C CA . GLN A 1 123 ? 3.945 -11.405 -6.801 1.00 96.06 123 GLN A CA 1
ATOM 913 C C . GLN A 1 123 ? 3.987 -11.911 -8.253 1.00 96.06 123 GLN A C 1
ATOM 915 O O . GLN A 1 123 ? 2.958 -12.323 -8.774 1.00 96.06 123 GLN A O 1
ATOM 920 N N . LEU A 1 124 ? 5.142 -11.867 -8.929 1.00 96.94 124 LEU A N 1
ATOM 921 C CA . LEU A 1 124 ? 5.273 -12.229 -10.346 1.00 96.94 124 LEU A CA 1
ATOM 922 C C . LEU A 1 124 ? 5.639 -13.709 -10.514 1.00 96.94 124 LEU A C 1
ATOM 924 O O . LEU A 1 124 ? 6.674 -14.045 -11.085 1.00 96.94 124 LEU A O 1
ATOM 928 N N . GLU A 1 125 ? 4.806 -14.599 -9.977 1.00 96.38 125 GLU A N 1
ATOM 929 C CA . GLU A 1 125 ? 5.077 -16.044 -9.969 1.00 96.38 125 GLU A CA 1
ATOM 930 C C . GLU A 1 125 ? 4.716 -16.723 -11.299 1.00 96.38 125 GLU A C 1
ATOM 932 O O . GLU A 1 125 ? 5.296 -17.749 -11.664 1.00 96.38 125 GLU A O 1
ATOM 937 N N . SER A 1 126 ? 3.771 -16.152 -12.049 1.00 97.56 126 SER A N 1
ATOM 938 C CA . SER A 1 126 ? 3.291 -16.694 -13.319 1.00 97.56 126 SER A CA 1
ATOM 939 C C . SER A 1 126 ? 3.226 -15.647 -14.432 1.00 97.56 126 SER A C 1
ATOM 941 O O . SER A 1 126 ? 3.221 -14.438 -14.204 1.00 97.56 126 SER A O 1
ATOM 943 N N . ARG A 1 127 ? 3.085 -16.115 -15.681 1.00 96.62 127 ARG A N 1
ATOM 944 C CA . ARG A 1 127 ? 2.849 -15.234 -16.840 1.00 96.62 127 ARG A CA 1
ATOM 945 C C . ARG A 1 127 ? 1.580 -14.388 -16.692 1.00 96.62 127 ARG A C 1
ATOM 947 O O . ARG A 1 127 ? 1.549 -13.260 -17.167 1.00 96.62 127 ARG A O 1
ATOM 954 N N . SER A 1 128 ? 0.548 -14.928 -16.041 1.00 97.31 128 SER A N 1
ATOM 955 C CA . SER A 1 128 ? -0.699 -14.198 -15.790 1.00 97.31 128 SER A CA 1
ATOM 956 C C . SER A 1 128 ? -0.481 -13.040 -14.817 1.00 97.31 128 SER A C 1
ATOM 958 O O . SER A 1 128 ? -1.050 -11.963 -15.005 1.00 97.31 128 SER A O 1
ATOM 960 N N . ASP A 1 129 ? 0.363 -13.241 -13.803 1.00 97.56 129 ASP A N 1
ATOM 961 C CA . ASP A 1 129 ? 0.696 -12.201 -12.826 1.00 97.56 129 ASP A CA 1
ATOM 962 C C . ASP A 1 129 ? 1.526 -11.097 -13.476 1.00 97.56 129 ASP A C 1
ATOM 964 O O . ASP A 1 129 ? 1.241 -9.918 -13.282 1.00 97.56 129 ASP A O 1
ATOM 968 N N . VAL A 1 130 ? 2.495 -11.471 -14.320 1.00 98.12 130 VAL A N 1
ATOM 969 C CA . VAL A 1 130 ? 3.304 -10.527 -15.106 1.00 98.12 130 VAL A CA 1
ATOM 970 C C . VAL A 1 130 ? 2.429 -9.678 -16.030 1.00 98.12 130 VAL A C 1
ATOM 972 O O . VAL A 1 130 ? 2.535 -8.453 -15.998 1.00 98.12 130 VAL A O 1
ATOM 975 N N . ALA A 1 131 ? 1.523 -10.294 -16.797 1.00 97.38 131 ALA A N 1
ATOM 976 C CA . ALA A 1 131 ? 0.596 -9.566 -17.665 1.00 97.38 131 ALA A CA 1
ATOM 977 C C . ALA A 1 131 ? -0.297 -8.602 -16.865 1.00 97.38 131 ALA A C 1
ATOM 979 O O . ALA A 1 131 ? -0.420 -7.430 -17.219 1.00 97.38 131 ALA A O 1
ATOM 980 N N . SER A 1 132 ? -0.848 -9.063 -15.738 1.00 96.19 132 SER A N 1
ATOM 981 C CA . SER A 1 132 ? -1.683 -8.238 -14.855 1.00 96.19 132 SER A CA 1
ATOM 982 C C . SER A 1 132 ? -0.901 -7.076 -14.234 1.00 96.19 132 SER A C 1
ATOM 984 O O . SER A 1 132 ? -1.417 -5.965 -14.103 1.00 96.19 132 SER A O 1
ATOM 986 N N . ALA A 1 133 ? 0.358 -7.304 -13.859 1.00 96.56 133 ALA A N 1
ATOM 987 C CA . ALA A 1 133 ? 1.241 -6.263 -13.355 1.00 96.56 133 ALA A CA 1
ATOM 988 C C . ALA A 1 133 ? 1.577 -5.237 -14.443 1.00 96.56 133 ALA A C 1
ATOM 990 O O . ALA A 1 133 ? 1.528 -4.040 -14.169 1.00 96.56 133 ALA A O 1
ATOM 991 N N . ALA A 1 134 ? 1.846 -5.672 -15.677 1.00 97.25 134 ALA A N 1
ATOM 992 C CA . ALA A 1 134 ? 2.056 -4.770 -16.806 1.00 97.25 134 ALA A CA 1
ATOM 993 C C . ALA A 1 134 ? 0.819 -3.893 -17.066 1.00 97.25 134 ALA A C 1
ATOM 995 O O . ALA A 1 134 ? 0.959 -2.678 -17.198 1.00 97.25 134 ALA A O 1
ATOM 996 N N . ASP A 1 135 ? -0.390 -4.467 -17.028 1.00 96.25 135 ASP A N 1
ATOM 997 C CA . ASP A 1 135 ? -1.648 -3.709 -17.119 1.00 96.25 135 ASP A CA 1
ATOM 998 C C . ASP A 1 135 ? -1.755 -2.622 -16.038 1.00 96.25 135 ASP A C 1
ATOM 1000 O O . ASP A 1 135 ? -2.184 -1.496 -16.303 1.00 96.25 135 ASP A O 1
ATOM 1004 N N . LEU A 1 136 ? -1.356 -2.934 -14.802 1.00 93.25 136 LEU A N 1
ATOM 1005 C CA . LEU A 1 136 ? -1.340 -1.961 -13.708 1.00 93.25 136 LEU A CA 1
ATOM 1006 C C . LEU A 1 136 ? -0.296 -0.864 -13.930 1.00 93.25 136 LEU A C 1
ATOM 1008 O O . LEU A 1 136 ? -0.612 0.310 -13.729 1.00 93.25 136 LEU A O 1
ATOM 1012 N N . VAL A 1 137 ? 0.915 -1.229 -14.363 1.00 94.81 137 VAL A N 1
ATOM 1013 C CA . VAL A 1 137 ? 2.000 -0.285 -14.663 1.00 94.81 137 VAL A CA 1
ATOM 1014 C C . VAL A 1 137 ? 1.547 0.711 -15.729 1.00 94.81 137 VAL A C 1
ATOM 1016 O O . VAL A 1 137 ? 1.583 1.912 -15.477 1.00 94.81 137 VAL A O 1
ATOM 1019 N N . VAL A 1 138 ? 1.026 0.234 -16.863 1.00 94.50 138 VAL A N 1
ATOM 1020 C CA . VAL A 1 138 ? 0.555 1.097 -17.960 1.00 94.50 138 VAL A CA 1
ATOM 1021 C C . VAL A 1 138 ? -0.580 2.023 -17.509 1.00 94.50 138 VAL A C 1
ATOM 1023 O O . VAL A 1 138 ? -0.621 3.194 -17.879 1.00 94.50 138 VAL A O 1
ATOM 1026 N N . ARG A 1 139 ? -1.505 1.533 -16.675 1.00 91.75 139 ARG A N 1
ATOM 1027 C CA . ARG A 1 139 ? -2.678 2.316 -16.250 1.00 91.75 139 ARG A CA 1
ATOM 1028 C C . ARG A 1 139 ? -2.401 3.325 -15.139 1.00 91.75 139 ARG A C 1
ATOM 1030 O O . ARG A 1 139 ? -3.168 4.280 -15.004 1.00 91.75 139 ARG A O 1
ATOM 1037 N N . GLN A 1 140 ? -1.411 3.078 -14.283 1.00 89.50 140 GLN A N 1
ATOM 1038 C CA . GLN A 1 140 ? -1.271 3.801 -13.010 1.00 89.50 140 GLN A CA 1
ATOM 1039 C C . GLN A 1 140 ? 0.070 4.507 -12.831 1.00 89.50 140 GLN A C 1
ATOM 1041 O O . GLN A 1 140 ? 0.168 5.393 -11.979 1.00 89.50 140 GLN A O 1
ATOM 1046 N N . ILE A 1 141 ? 1.088 4.140 -13.604 1.00 90.12 141 ILE A N 1
ATOM 1047 C CA . ILE A 1 141 ? 2.443 4.663 -13.453 1.00 90.12 141 ILE A CA 1
ATOM 1048 C C . ILE A 1 141 ? 2.731 5.621 -14.604 1.00 90.12 141 ILE A C 1
ATOM 1050 O O . ILE A 1 141 ? 2.392 5.362 -15.756 1.00 90.12 141 ILE A O 1
ATOM 1054 N N . ARG A 1 142 ? 3.336 6.769 -14.286 1.00 89.56 142 ARG A N 1
ATOM 1055 C CA . ARG A 1 142 ? 3.780 7.704 -15.321 1.00 89.56 142 ARG A CA 1
ATOM 1056 C C . ARG A 1 142 ? 4.921 7.073 -16.097 1.00 89.56 142 ARG A C 1
ATOM 1058 O O . ARG A 1 142 ? 5.756 6.392 -15.519 1.00 89.56 142 ARG A O 1
ATOM 1065 N N . GLU A 1 143 ? 5.010 7.383 -17.377 1.00 88.56 143 GLU A N 1
ATOM 1066 C CA . GLU A 1 143 ? 6.013 6.822 -18.286 1.00 88.56 143 GLU A CA 1
ATOM 1067 C C . GLU A 1 143 ? 7.449 6.942 -17.751 1.00 88.56 143 GLU A C 1
ATOM 1069 O O . GLU A 1 143 ? 8.219 5.988 -17.816 1.00 88.56 143 GLU A O 1
ATOM 1074 N N . THR A 1 144 ? 7.792 8.083 -17.142 1.00 86.25 144 THR A N 1
ATOM 1075 C CA . THR A 1 144 ? 9.098 8.314 -16.503 1.00 86.25 144 THR A CA 1
ATOM 1076 C C . THR A 1 144 ? 9.379 7.349 -15.355 1.00 86.25 144 THR A C 1
ATOM 1078 O O . THR A 1 144 ? 10.506 6.888 -15.188 1.00 86.25 144 THR A O 1
ATOM 1081 N N . ASP A 1 145 ? 8.345 7.010 -14.594 1.00 91.06 145 ASP A N 1
ATOM 1082 C CA . ASP A 1 145 ? 8.441 6.234 -13.363 1.00 91.06 145 ASP A CA 1
ATOM 1083 C C . ASP A 1 145 ? 8.499 4.722 -13.673 1.00 91.06 145 ASP A C 1
ATOM 1085 O O . ASP A 1 145 ? 8.986 3.941 -12.855 1.00 91.06 145 ASP A O 1
ATOM 1089 N N . ILE A 1 146 ? 8.077 4.298 -14.878 1.00 94.31 146 ILE A N 1
ATOM 1090 C CA . ILE A 1 146 ? 8.214 2.909 -15.360 1.00 94.31 146 ILE A CA 1
ATOM 1091 C C . ILE A 1 146 ? 9.690 2.500 -15.373 1.00 94.31 146 ILE A C 1
ATOM 1093 O O . ILE A 1 146 ? 10.047 1.418 -14.906 1.00 94.31 146 ILE A O 1
ATOM 1097 N N . PHE A 1 147 ? 10.571 3.372 -15.867 1.00 93.38 147 PHE A N 1
ATOM 1098 C CA . PHE A 1 147 ? 12.004 3.080 -15.932 1.00 93.38 147 PHE A CA 1
ATOM 1099 C C . PHE A 1 147 ? 12.629 2.981 -14.544 1.00 93.38 147 PHE A C 1
ATOM 1101 O O . PHE A 1 147 ? 13.423 2.078 -14.287 1.00 93.38 147 PHE A O 1
ATOM 1108 N N . GLU A 1 148 ? 12.254 3.884 -13.639 1.00 91.94 148 GLU A N 1
ATOM 1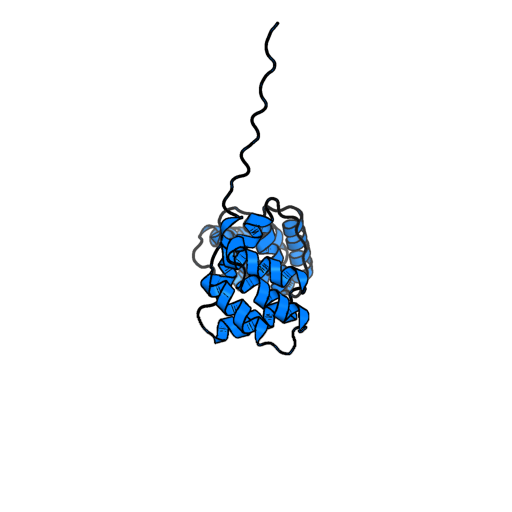109 C CA . GLU A 1 148 ? 12.728 3.861 -12.257 1.00 91.94 148 GLU A CA 1
ATOM 1110 C C . GLU A 1 148 ? 12.269 2.591 -11.527 1.00 91.94 148 GLU A C 1
ATOM 1112 O O . GLU A 1 148 ? 13.043 1.995 -10.774 1.00 91.94 148 GLU A O 1
ATOM 1117 N N . LEU A 1 149 ? 11.039 2.132 -11.783 1.00 94.31 149 LEU A N 1
ATOM 1118 C CA . LEU A 1 149 ? 10.536 0.857 -11.278 1.00 94.31 149 LEU A CA 1
ATOM 1119 C C . LEU A 1 149 ? 11.362 -0.322 -11.804 1.00 94.31 149 LEU A C 1
ATOM 1121 O O . LEU A 1 149 ? 11.846 -1.119 -11.001 1.00 94.31 149 LEU A O 1
ATOM 1125 N N . LEU A 1 150 ? 11.552 -0.427 -13.123 1.00 95.12 150 LEU A N 1
ATOM 1126 C CA . LEU A 1 150 ? 12.306 -1.528 -13.735 1.00 95.12 150 LEU A CA 1
ATOM 1127 C C . LEU A 1 150 ? 13.765 -1.556 -13.263 1.00 95.12 150 LEU A C 1
ATOM 1129 O O . LEU A 1 150 ? 14.305 -2.628 -12.999 1.00 95.12 150 LEU A O 1
ATOM 1133 N N . LEU A 1 151 ? 14.389 -0.389 -13.089 1.00 93.19 151 LEU A N 1
ATOM 1134 C CA . LEU A 1 151 ? 15.727 -0.262 -12.511 1.00 93.19 151 LEU A CA 1
ATOM 1135 C C . LEU A 1 151 ? 15.781 -0.771 -11.068 1.00 93.19 151 LEU A C 1
ATOM 1137 O O . LEU A 1 151 ? 16.652 -1.574 -10.730 1.00 93.19 151 LEU A O 1
ATOM 1141 N N . ALA A 1 152 ? 14.840 -0.337 -10.228 1.00 93.12 152 ALA A N 1
ATOM 1142 C CA . ALA A 1 152 ? 14.770 -0.776 -8.841 1.00 93.12 152 ALA A CA 1
ATOM 1143 C C . ALA A 1 152 ? 14.477 -2.280 -8.727 1.00 93.12 152 ALA A C 1
ATOM 1145 O O . ALA A 1 152 ? 15.068 -2.949 -7.882 1.00 93.12 152 ALA A O 1
ATOM 1146 N N . MET A 1 153 ? 13.608 -2.826 -9.586 1.00 95.56 153 MET A N 1
ATOM 1147 C CA . MET A 1 153 ? 13.340 -4.265 -9.655 1.00 95.56 153 MET A CA 1
ATOM 1148 C C . MET A 1 153 ? 14.575 -5.031 -10.100 1.00 95.56 153 MET A C 1
ATOM 1150 O O . MET A 1 153 ? 14.940 -5.997 -9.444 1.00 95.56 153 MET A O 1
ATOM 1154 N N . ARG A 1 154 ? 15.267 -4.582 -11.149 1.00 93.56 154 ARG A N 1
ATOM 1155 C CA . ARG A 1 154 ? 16.475 -5.245 -11.649 1.00 93.56 154 ARG A CA 1
ATOM 1156 C C . ARG A 1 154 ? 17.570 -5.338 -10.586 1.00 93.56 154 ARG A C 1
ATOM 1158 O O . ARG A 1 154 ? 18.326 -6.300 -10.586 1.00 93.56 154 ARG A O 1
ATOM 1165 N N . GLU A 1 155 ? 17.648 -4.365 -9.680 1.00 91.81 155 GLU A N 1
ATOM 1166 C CA . GLU A 1 155 ? 18.590 -4.393 -8.560 1.00 91.81 155 GLU A CA 1
ATOM 1167 C C . GLU A 1 155 ? 18.276 -5.499 -7.538 1.00 91.81 155 GLU A C 1
ATOM 1169 O O . GLU A 1 155 ? 19.193 -6.151 -7.042 1.00 91.81 155 GLU A O 1
ATOM 1174 N N . VAL A 1 156 ? 17.000 -5.706 -7.200 1.00 95.19 156 VAL A N 1
ATOM 1175 C CA . VAL A 1 156 ? 16.588 -6.603 -6.100 1.00 95.19 156 VAL A CA 1
ATOM 1176 C C . VAL A 1 156 ? 16.085 -7.973 -6.564 1.00 95.19 156 VAL A C 1
ATOM 1178 O O . VAL A 1 156 ? 16.101 -8.923 -5.786 1.00 95.19 156 VAL A O 1
ATOM 1181 N N . ALA A 1 157 ? 15.622 -8.071 -7.808 1.00 95.38 157 ALA A N 1
ATOM 1182 C CA . ALA A 1 157 ? 15.026 -9.246 -8.434 1.00 95.38 157 ALA A CA 1
ATOM 1183 C C . ALA A 1 157 ? 15.175 -9.160 -9.976 1.00 95.38 157 ALA A C 1
ATOM 1185 O O . ALA A 1 157 ? 14.230 -8.773 -10.670 1.00 95.38 157 ALA A O 1
ATOM 1186 N N . PRO A 1 158 ? 16.359 -9.507 -10.524 1.00 94.00 158 PRO A N 1
ATOM 1187 C CA . PRO A 1 158 ? 16.659 -9.366 -11.950 1.00 94.00 158 PRO A CA 1
ATOM 1188 C C . PRO A 1 158 ? 15.686 -10.106 -12.874 1.00 94.00 158 PRO A C 1
ATOM 1190 O O . PRO A 1 158 ? 15.198 -9.503 -13.826 1.00 94.00 158 PRO A O 1
ATOM 1193 N N . ASP A 1 159 ? 15.367 -11.372 -12.586 1.00 95.06 159 ASP A N 1
ATOM 1194 C CA . ASP A 1 159 ? 14.539 -12.180 -13.492 1.00 95.06 159 ASP A CA 1
ATOM 1195 C C . ASP A 1 159 ? 13.092 -11.656 -13.578 1.00 95.06 159 ASP A C 1
ATOM 1197 O O . ASP A 1 159 ? 12.639 -11.390 -14.693 1.00 95.06 159 ASP A O 1
ATOM 1201 N N . PRO A 1 160 ? 12.385 -11.370 -12.459 1.00 96.69 160 PRO A N 1
ATOM 1202 C CA . PRO A 1 160 ? 11.072 -10.723 -12.523 1.00 96.69 160 PRO A CA 1
ATOM 1203 C C . PRO A 1 160 ? 11.081 -9.360 -13.224 1.00 96.69 160 PRO A C 1
ATOM 1205 O O . PRO A 1 160 ? 10.103 -9.004 -13.881 1.00 96.69 160 PRO A O 1
ATOM 1208 N N . ALA A 1 161 ? 12.174 -8.596 -13.109 1.00 96.19 161 ALA A N 1
ATOM 1209 C CA . ALA A 1 161 ? 12.313 -7.326 -13.819 1.00 96.19 161 ALA A CA 1
ATOM 1210 C C . ALA A 1 161 ? 12.370 -7.528 -15.340 1.00 96.19 161 ALA A C 1
ATOM 1212 O O . ALA A 1 161 ? 11.723 -6.782 -16.073 1.00 96.19 161 ALA A O 1
ATOM 1213 N N . VAL A 1 162 ? 13.110 -8.542 -15.806 1.00 96.00 162 VAL A N 1
ATOM 1214 C CA . VAL A 1 162 ? 13.178 -8.907 -17.229 1.00 96.00 162 VAL A CA 1
ATOM 1215 C C . VAL A 1 162 ? 11.813 -9.372 -17.725 1.00 96.00 162 VAL A C 1
ATOM 1217 O O . VAL A 1 162 ? 11.346 -8.863 -18.735 1.00 96.00 162 VAL A O 1
ATOM 1220 N N . TRP A 1 163 ? 11.125 -10.252 -16.991 1.00 97.75 163 TRP A N 1
ATOM 1221 C CA . TRP A 1 163 ? 9.801 -10.740 -17.398 1.00 97.75 163 TRP A CA 1
ATOM 1222 C C . TRP A 1 163 ? 8.784 -9.608 -17.550 1.00 97.75 163 TRP A C 1
ATOM 1224 O O . TRP A 1 163 ? 8.051 -9.562 -18.536 1.00 97.75 163 TRP A O 1
ATOM 1234 N N . LEU A 1 164 ? 8.756 -8.677 -16.591 1.00 97.75 164 LEU A N 1
ATOM 1235 C CA . LEU A 1 164 ? 7.871 -7.517 -16.656 1.00 97.75 164 LEU A CA 1
ATOM 1236 C C . LEU A 1 164 ? 8.238 -6.582 -17.812 1.00 97.75 164 LEU A C 1
ATOM 1238 O O . LEU A 1 164 ? 7.353 -6.076 -18.496 1.00 97.75 164 LEU A O 1
ATOM 1242 N N . ALA A 1 165 ? 9.528 -6.346 -18.040 1.00 97.25 165 ALA A N 1
ATOM 1243 C CA . ALA A 1 165 ? 9.988 -5.501 -19.133 1.00 97.25 165 ALA A CA 1
ATOM 1244 C C . ALA A 1 165 ? 9.671 -6.106 -20.511 1.00 97.25 165 ALA A C 1
ATOM 1246 O O . ALA A 1 165 ? 9.189 -5.381 -21.380 1.00 97.25 165 ALA A O 1
ATOM 1247 N N . ASP A 1 166 ? 9.877 -7.413 -20.694 1.00 97.62 166 ASP A N 1
ATOM 1248 C CA . ASP A 1 166 ? 9.518 -8.133 -21.922 1.00 97.62 166 ASP A CA 1
ATOM 1249 C C . ASP A 1 166 ? 8.018 -8.005 -22.208 1.00 97.62 166 ASP A C 1
ATOM 1251 O O . ASP A 1 166 ? 7.622 -7.653 -23.319 1.00 97.62 166 ASP A O 1
ATOM 1255 N N . GLU A 1 167 ? 7.176 -8.207 -21.191 1.00 98.31 167 GLU A N 1
ATOM 1256 C CA . GLU A 1 167 ? 5.729 -8.021 -21.313 1.00 98.31 167 GLU A CA 1
ATOM 1257 C C . GLU A 1 167 ? 5.375 -6.574 -21.701 1.00 98.31 167 GLU A C 1
ATOM 1259 O O . GLU A 1 167 ? 4.598 -6.364 -22.630 1.00 98.31 167 GLU A O 1
ATOM 1264 N N . LEU A 1 168 ? 5.982 -5.563 -21.066 1.00 97.69 168 LEU A N 1
ATOM 1265 C CA . LEU A 1 168 ? 5.754 -4.148 -21.398 1.00 97.69 168 LEU A CA 1
ATOM 1266 C C . LEU A 1 168 ? 6.174 -3.793 -22.836 1.00 97.69 168 LEU A C 1
ATOM 1268 O O . LEU A 1 168 ? 5.523 -2.969 -23.479 1.00 97.69 168 LEU A O 1
ATOM 1272 N N . VAL A 1 169 ? 7.226 -4.417 -23.374 1.00 97.62 169 VAL A N 1
ATOM 1273 C CA . VAL A 1 169 ? 7.650 -4.236 -24.776 1.00 97.62 169 VAL A CA 1
ATOM 1274 C C . VAL A 1 169 ? 6.640 -4.839 -25.762 1.00 97.62 169 VAL A C 1
ATOM 1276 O O . VAL A 1 169 ? 6.549 -4.388 -26.902 1.00 97.62 169 VAL A O 1
ATOM 1279 N N . LEU A 1 170 ? 5.830 -5.812 -25.353 1.00 96.94 170 LEU A N 1
ATOM 1280 C CA . LEU A 1 170 ? 4.787 -6.386 -26.209 1.00 96.94 170 LEU A CA 1
ATOM 1281 C C . LEU A 1 170 ? 3.482 -5.568 -26.204 1.00 96.94 170 LEU A C 1
ATOM 1283 O O . LEU A 1 170 ? 2.629 -5.764 -27.073 1.00 96.94 170 LEU A O 1
ATOM 1287 N N . ARG A 1 171 ? 3.318 -4.626 -25.264 1.00 96.06 171 ARG A N 1
ATOM 1288 C CA . ARG A 1 171 ? 2.095 -3.827 -25.102 1.00 96.06 171 ARG A CA 1
ATOM 1289 C C . ARG A 1 171 ? 1.967 -2.732 -26.157 1.00 96.06 171 ARG A C 1
ATOM 1291 O O . ARG A 1 171 ? 2.720 -1.758 -26.177 1.00 96.06 171 ARG A O 1
ATOM 1298 N N . LEU A 1 172 ? 0.988 -2.888 -27.052 1.00 94.00 172 LEU A N 1
ATOM 1299 C CA . LEU A 1 172 ? 0.742 -1.970 -28.172 1.00 94.00 172 LEU A CA 1
ATOM 1300 C C . LEU A 1 172 ? 0.188 -0.605 -27.738 1.00 94.00 172 LEU A C 1
ATOM 1302 O O . LEU A 1 172 ? 0.369 0.374 -28.458 1.00 94.00 172 LEU A O 1
ATOM 1306 N N . ASP A 1 173 ? -0.449 -0.548 -26.571 1.00 94.12 173 ASP A N 1
ATOM 1307 C CA . ASP A 1 173 ? -0.997 0.647 -25.926 1.00 94.12 173 ASP A CA 1
ATOM 1308 C C . ASP A 1 173 ? 0.060 1.513 -25.220 1.00 94.12 173 ASP A C 1
ATOM 1310 O O . ASP A 1 173 ? -0.234 2.645 -24.843 1.00 94.12 173 ASP A O 1
ATOM 1314 N N . LEU A 1 174 ? 1.297 1.022 -25.095 1.00 94.44 174 LEU A N 1
ATOM 1315 C CA . LEU A 1 174 ? 2.438 1.816 -24.649 1.00 94.44 174 LEU A CA 1
ATOM 1316 C C . LEU A 1 174 ? 3.058 2.586 -25.826 1.00 94.44 174 LEU A C 1
ATOM 1318 O O . LEU A 1 174 ? 3.123 2.074 -26.948 1.00 94.44 174 LEU A O 1
ATOM 1322 N N . ASP A 1 175 ? 3.551 3.803 -25.589 1.00 95.38 175 ASP A N 1
ATOM 1323 C CA . ASP A 1 175 ? 4.208 4.586 -26.638 1.00 95.38 175 ASP A CA 1
ATOM 1324 C C . ASP A 1 175 ? 5.420 3.813 -27.224 1.00 95.38 175 ASP A C 1
ATOM 1326 O O . ASP A 1 175 ? 6.238 3.268 -26.468 1.00 95.38 175 ASP A O 1
ATOM 1330 N N . PRO A 1 176 ? 5.571 3.739 -28.563 1.00 96.00 176 PRO A N 1
ATOM 1331 C CA . PRO A 1 176 ? 6.700 3.061 -29.197 1.00 96.00 176 PRO A CA 1
ATOM 1332 C C . PRO A 1 176 ? 8.080 3.526 -28.706 1.00 96.00 176 PRO A C 1
ATOM 1334 O O . PRO A 1 176 ? 8.996 2.707 -28.608 1.00 96.00 176 PRO A O 1
ATOM 1337 N N . ALA A 1 177 ? 8.250 4.811 -28.383 1.00 95.62 177 ALA A N 1
ATOM 1338 C CA . ALA A 1 177 ? 9.498 5.358 -27.859 1.00 95.62 177 ALA A CA 1
ATOM 1339 C C . ALA A 1 177 ? 9.824 4.793 -26.470 1.00 95.62 177 ALA A C 1
ATOM 1341 O O . ALA A 1 177 ? 10.981 4.473 -26.190 1.00 95.62 177 ALA A O 1
ATOM 1342 N N . ILE A 1 178 ? 8.809 4.593 -25.625 1.00 95.69 178 ILE A N 1
ATOM 1343 C CA . ILE A 1 178 ? 8.976 3.966 -24.308 1.00 95.69 178 ILE A CA 1
ATOM 1344 C C . ILE A 1 178 ? 9.392 2.508 -24.475 1.00 95.69 178 ILE A C 1
ATOM 1346 O O . ILE A 1 178 ? 10.347 2.077 -23.834 1.00 95.69 178 ILE A O 1
ATOM 1350 N N . ARG A 1 179 ? 8.741 1.754 -25.371 1.00 96.56 179 ARG A N 1
ATOM 1351 C CA . ARG A 1 179 ? 9.106 0.351 -25.644 1.00 96.56 179 ARG A CA 1
ATOM 1352 C C . ARG A 1 179 ? 10.551 0.204 -26.118 1.00 96.56 179 ARG A C 1
ATOM 1354 O O . ARG A 1 179 ? 11.284 -0.654 -25.620 1.00 96.56 179 ARG A O 1
ATOM 1361 N N . THR A 1 180 ? 10.983 1.068 -27.037 1.00 95.94 180 THR A N 1
ATOM 1362 C CA . THR A 1 180 ? 12.384 1.126 -27.483 1.00 95.94 180 THR A CA 1
ATOM 1363 C C . THR A 1 180 ? 13.309 1.389 -26.299 1.00 95.94 180 THR A C 1
ATOM 1365 O O . THR A 1 180 ? 14.294 0.680 -26.113 1.00 95.94 180 THR A O 1
ATOM 1368 N N . ARG A 1 181 ? 12.953 2.341 -25.432 1.00 94.81 181 ARG A N 1
ATOM 1369 C CA . ARG A 1 181 ? 13.761 2.680 -24.260 1.00 94.81 181 ARG A CA 1
ATOM 1370 C C . ARG A 1 181 ? 13.833 1.553 -23.224 1.00 94.81 181 ARG A C 1
ATOM 1372 O O . ARG A 1 181 ? 14.885 1.359 -22.621 1.00 94.81 181 ARG A O 1
ATOM 1379 N N . ILE A 1 182 ? 12.757 0.788 -23.030 1.00 95.06 182 ILE A N 1
ATOM 1380 C CA . ILE A 1 182 ? 12.761 -0.419 -22.186 1.00 95.06 182 ILE A CA 1
ATOM 1381 C C . ILE A 1 182 ? 13.690 -1.482 -22.790 1.00 95.06 182 ILE A C 1
ATOM 1383 O O . ILE A 1 182 ? 14.486 -2.082 -22.072 1.00 95.06 182 ILE A O 1
ATOM 1387 N N . THR A 1 183 ? 13.658 -1.665 -24.111 1.00 93.69 183 THR A N 1
ATOM 1388 C CA . THR A 1 183 ? 14.553 -2.603 -24.810 1.00 93.69 183 THR A CA 1
ATOM 1389 C C . THR A 1 183 ? 16.025 -2.212 -24.628 1.00 93.69 183 THR A C 1
ATOM 1391 O O . THR A 1 183 ? 16.859 -3.054 -24.302 1.00 93.69 183 THR A O 1
ATOM 1394 N N . GLU A 1 184 ? 16.349 -0.923 -24.764 1.00 92.81 184 GLU A N 1
ATOM 1395 C CA . GLU A 1 184 ? 17.693 -0.393 -24.491 1.00 92.81 184 GLU A CA 1
ATOM 1396 C C . GLU A 1 184 ? 18.122 -0.634 -23.036 1.00 92.81 184 GLU A C 1
ATOM 1398 O O . GLU A 1 184 ? 19.263 -1.015 -22.777 1.00 92.81 184 GLU A O 1
ATOM 1403 N N . LEU A 1 185 ? 17.203 -0.447 -22.083 1.00 90.19 185 LEU A N 1
ATOM 1404 C CA . LEU A 1 185 ? 17.452 -0.683 -20.662 1.00 90.19 185 LEU A CA 1
ATOM 1405 C C . LEU A 1 185 ? 17.798 -2.152 -20.370 1.00 90.19 185 LEU A C 1
ATOM 1407 O O . LEU A 1 185 ? 18.691 -2.422 -19.562 1.00 90.19 185 LEU A O 1
ATOM 1411 N N . LEU A 1 186 ? 17.105 -3.090 -21.019 1.00 85.94 186 LEU A N 1
ATOM 1412 C CA . LEU A 1 186 ? 17.379 -4.526 -20.914 1.00 85.94 186 LEU A CA 1
ATOM 1413 C C . LEU A 1 186 ? 18.725 -4.906 -21.539 1.00 85.94 186 LEU A C 1
ATOM 1415 O O . LEU A 1 186 ? 19.435 -5.753 -20.998 1.00 85.94 186 LEU A O 1
ATOM 1419 N N . ALA A 1 187 ? 19.096 -4.250 -22.639 1.00 86.62 187 ALA A N 1
ATOM 1420 C CA . ALA A 1 187 ? 20.338 -4.512 -23.355 1.00 86.62 187 ALA A CA 1
ATOM 1421 C C . ALA A 1 187 ? 21.595 -3.972 -22.647 1.00 86.62 187 ALA A C 1
ATOM 1423 O O . ALA A 1 187 ? 22.691 -4.427 -22.966 1.00 86.62 187 ALA A O 1
ATOM 1424 N N . ASP A 1 188 ? 21.479 -3.026 -21.706 1.00 83.44 188 ASP A N 1
ATOM 1425 C CA . ASP A 1 188 ? 22.633 -2.455 -21.001 1.00 83.44 188 ASP A CA 1
ATOM 1426 C C . ASP A 1 188 ? 23.072 -3.338 -19.807 1.00 83.44 188 ASP A C 1
ATOM 1428 O O . ASP A 1 188 ? 22.394 -3.361 -18.770 1.00 83.44 188 ASP A O 1
ATOM 1432 N N . PRO A 1 189 ? 24.222 -4.045 -19.873 1.00 68.94 189 PRO A N 1
ATOM 1433 C CA . PRO A 1 189 ? 24.730 -4.849 -18.761 1.00 68.94 189 PRO A CA 1
ATOM 1434 C C . PRO A 1 189 ? 25.335 -3.996 -17.631 1.00 68.94 189 PRO A C 1
ATOM 1436 O O . PRO A 1 189 ? 25.429 -4.453 -16.494 1.00 68.94 189 PRO A O 1
ATOM 1439 N N . SER A 1 190 ? 25.725 -2.746 -17.907 1.00 66.81 190 SER A N 1
ATOM 1440 C CA . SER A 1 190 ? 26.457 -1.877 -16.972 1.00 66.81 190 SER A CA 1
ATOM 1441 C C . SER A 1 190 ? 25.582 -1.269 -15.871 1.00 66.81 190 SER A C 1
ATOM 1443 O O . SER A 1 190 ? 26.091 -0.757 -14.869 1.00 66.81 190 SER A O 1
ATOM 1445 N N . VAL A 1 191 ? 24.262 -1.340 -16.032 1.00 59.81 191 VAL A N 1
ATOM 1446 C CA . VAL A 1 191 ? 23.273 -0.935 -15.025 1.00 59.81 191 VAL A CA 1
ATOM 1447 C C . VAL A 1 191 ? 23.313 -1.858 -13.801 1.00 59.81 191 VAL A C 1
ATOM 1449 O O . VAL A 1 191 ? 23.096 -1.396 -12.686 1.00 59.81 191 VAL A O 1
ATOM 1452 N N . ALA A 1 192 ? 23.695 -3.129 -13.970 1.00 54.22 192 ALA A N 1
ATOM 1453 C CA . ALA A 1 192 ? 23.833 -4.074 -12.860 1.00 54.22 192 ALA A CA 1
ATOM 1454 C C . ALA A 1 192 ? 25.042 -3.775 -11.945 1.00 54.22 192 ALA A C 1
ATOM 1456 O O . ALA A 1 192 ? 25.064 -4.196 -10.792 1.00 54.22 192 ALA A O 1
ATOM 1457 N N . SER A 1 193 ? 26.053 -3.043 -12.433 1.00 47.75 193 SER A N 1
ATOM 1458 C CA . SER A 1 193 ? 27.332 -2.851 -11.725 1.00 47.75 193 SER A CA 1
ATOM 1459 C C . SER A 1 193 ? 27.490 -1.495 -11.029 1.00 47.75 193 SER A C 1
ATOM 1461 O O . SER A 1 193 ? 28.431 -1.319 -10.260 1.00 47.75 193 SER A O 1
ATOM 1463 N N . ARG A 1 194 ? 26.607 -0.518 -11.274 1.00 50.94 194 ARG A N 1
ATOM 1464 C CA . ARG A 1 194 ? 26.770 0.858 -10.755 1.00 50.94 194 ARG A CA 1
ATOM 1465 C C . ARG A 1 194 ? 26.173 1.104 -9.364 1.00 50.94 194 ARG A C 1
ATOM 1467 O O . ARG A 1 194 ? 26.451 2.146 -8.776 1.00 50.94 194 ARG A O 1
ATOM 1474 N N . THR A 1 195 ? 25.419 0.159 -8.805 1.00 50.16 195 THR A N 1
ATOM 1475 C CA . THR A 1 195 ? 24.607 0.397 -7.593 1.00 50.16 195 THR A CA 1
ATOM 1476 C C . THR A 1 195 ? 25.238 -0.124 -6.291 1.00 50.16 195 THR A C 1
ATOM 1478 O O . THR A 1 195 ? 24.748 0.165 -5.201 1.00 50.16 195 THR A O 1
ATOM 1481 N N . THR A 1 196 ? 26.370 -0.833 -6.364 1.00 47.34 196 THR A N 1
ATOM 1482 C CA . THR A 1 196 ? 27.053 -1.430 -5.198 1.00 47.34 196 THR A CA 1
ATOM 1483 C C . THR A 1 196 ? 28.214 -0.609 -4.639 1.00 47.34 196 THR A C 1
ATOM 1485 O O . THR A 1 196 ? 28.848 -1.052 -3.686 1.00 47.34 196 THR A O 1
ATOM 1488 N N . ALA A 1 197 ? 28.509 0.584 -5.164 1.00 36.97 197 ALA A N 1
ATOM 1489 C CA . ALA A 1 197 ? 29.537 1.438 -4.574 1.00 36.97 197 ALA A CA 1
ATOM 1490 C C . ALA A 1 197 ? 28.972 2.189 -3.349 1.00 36.97 197 ALA A C 1
ATOM 1492 O O . ALA A 1 197 ? 28.203 3.139 -3.530 1.00 36.97 197 ALA A O 1
ATOM 1493 N N . PRO A 1 198 ? 29.340 1.831 -2.100 1.00 42.56 198 PRO A N 1
ATOM 1494 C CA . PRO A 1 198 ? 29.056 2.692 -0.965 1.00 42.56 198 PRO A CA 1
ATOM 1495 C C . PRO A 1 198 ? 29.743 4.032 -1.211 1.00 42.56 198 PRO A C 1
ATOM 1497 O O . PRO A 1 198 ? 30.941 4.099 -1.498 1.00 42.56 198 PRO A O 1
ATOM 1500 N N . THR A 1 199 ? 28.983 5.118 -1.104 1.00 51.50 199 THR A N 1
ATOM 1501 C CA . THR A 1 199 ? 29.544 6.464 -1.048 1.00 51.50 199 THR A CA 1
ATOM 1502 C C . THR A 1 199 ? 30.347 6.567 0.246 1.00 51.50 199 THR A C 1
ATOM 1504 O O . THR A 1 199 ? 29.815 6.910 1.300 1.00 51.50 199 THR A O 1
ATOM 1507 N N . SER A 1 200 ? 31.625 6.190 0.191 1.00 41.28 200 SER A N 1
ATOM 1508 C CA . SER A 1 200 ? 32.541 6.333 1.318 1.00 41.28 200 SER A CA 1
ATOM 1509 C C . SER A 1 200 ? 32.532 7.791 1.783 1.00 41.28 200 SER A C 1
ATOM 1511 O O . SER A 1 200 ? 32.722 8.691 0.955 1.00 41.28 200 SER A O 1
ATOM 1513 N N . PRO A 1 201 ? 32.341 8.063 3.086 1.00 48.09 201 PRO A N 1
ATOM 1514 C CA . PRO A 1 201 ? 32.465 9.409 3.611 1.00 48.09 201 PRO A CA 1
ATOM 1515 C C . PRO A 1 201 ? 33.897 9.869 3.355 1.00 48.09 201 PRO A C 1
ATOM 1517 O O . PRO A 1 201 ? 34.858 9.283 3.854 1.00 48.09 201 PRO A O 1
ATOM 1520 N N . ARG A 1 202 ? 34.048 10.912 2.538 1.00 50.09 202 ARG A N 1
ATOM 1521 C CA . ARG A 1 202 ? 35.327 11.567 2.272 1.00 50.09 202 ARG A CA 1
ATOM 1522 C C . ARG A 1 202 ? 35.886 12.068 3.605 1.00 50.09 202 ARG A C 1
ATOM 1524 O O . ARG A 1 202 ? 35.460 13.107 4.105 1.00 50.09 202 ARG A O 1
ATOM 1531 N N . ALA A 1 203 ? 36.810 11.307 4.188 1.00 48.88 203 ALA A N 1
ATOM 1532 C CA . ALA A 1 203 ? 37.476 11.652 5.433 1.00 48.88 203 ALA A CA 1
ATOM 1533 C C . ALA A 1 203 ? 38.123 13.038 5.293 1.00 48.88 203 ALA A C 1
ATOM 1535 O O . ALA A 1 203 ? 39.034 13.248 4.487 1.00 48.88 203 ALA A O 1
ATOM 1536 N N . ARG A 1 204 ? 37.613 14.008 6.061 1.00 56.31 204 ARG A N 1
ATOM 1537 C CA . ARG A 1 204 ? 38.234 15.323 6.228 1.00 56.31 204 ARG A CA 1
ATOM 1538 C C . ARG A 1 204 ? 39.599 15.116 6.878 1.00 56.31 204 ARG A C 1
ATOM 1540 O O . ARG A 1 204 ? 39.692 14.705 8.029 1.00 56.31 204 ARG A O 1
ATOM 1547 N N . ARG A 1 205 ? 40.653 15.411 6.123 1.00 60.09 205 ARG A N 1
ATOM 1548 C CA . ARG A 1 205 ? 42.033 15.464 6.608 1.00 60.09 205 ARG A CA 1
ATOM 1549 C C . ARG A 1 205 ? 42.147 16.609 7.634 1.00 60.09 205 ARG A C 1
ATOM 1551 O O . ARG A 1 205 ? 41.780 17.731 7.279 1.00 60.09 205 ARG A O 1
ATOM 1558 N N . PRO A 1 206 ? 42.607 16.373 8.874 1.00 60.97 206 PRO A N 1
ATOM 1559 C CA . PRO A 1 206 ? 42.813 17.453 9.833 1.00 60.97 206 PRO A CA 1
ATOM 1560 C C . PRO A 1 206 ? 44.017 18.328 9.428 1.00 60.97 206 PRO A C 1
ATOM 1562 O O . PRO A 1 206 ? 44.935 17.832 8.761 1.00 60.97 206 PRO A O 1
ATOM 1565 N N . PRO A 1 207 ? 44.022 19.625 9.795 1.00 62.28 207 PRO A N 1
ATOM 1566 C CA . PRO A 1 207 ? 45.125 20.532 9.499 1.00 62.28 207 PRO A CA 1
ATOM 1567 C C . PRO A 1 207 ? 46.383 20.157 10.294 1.00 62.28 207 PRO A C 1
ATOM 1569 O O . PRO A 1 207 ? 46.312 19.764 11.458 1.00 62.28 207 PRO A O 1
ATOM 1572 N N . ARG A 1 208 ? 47.541 20.273 9.637 1.00 58.56 208 ARG A N 1
ATOM 1573 C CA . ARG A 1 208 ? 48.869 20.073 10.233 1.00 58.56 208 ARG A CA 1
ATOM 1574 C C . ARG A 1 208 ? 49.142 21.191 11.254 1.00 58.56 208 ARG A C 1
ATOM 1576 O O . ARG A 1 208 ? 48.960 22.349 10.881 1.00 58.56 208 ARG A O 1
ATOM 1583 N N . PRO A 1 209 ? 49.595 20.884 12.480 1.00 69.81 209 PRO A N 1
ATOM 1584 C CA . PRO A 1 209 ? 50.094 21.910 13.387 1.00 69.81 209 PRO A CA 1
ATOM 1585 C C . PRO A 1 209 ? 51.434 22.461 12.875 1.00 69.81 209 PRO A C 1
ATOM 1587 O O . PRO A 1 209 ? 52.272 21.699 12.382 1.00 69.81 209 PRO A O 1
ATOM 1590 N N . THR A 1 210 ? 51.570 23.784 12.956 1.00 75.94 210 THR A N 1
ATOM 1591 C CA . THR A 1 210 ? 52.801 24.570 12.769 1.00 75.94 210 THR A CA 1
ATOM 1592 C C . THR A 1 210 ? 53.654 24.555 14.021 1.00 75.94 210 THR A C 1
ATOM 1594 O O . THR A 1 210 ? 53.043 24.690 15.107 1.00 75.94 210 THR A O 1
#

Radius of gyration: 22.05 Å; chains: 1; bounding box: 73×41×60 Å

pLDDT: mean 89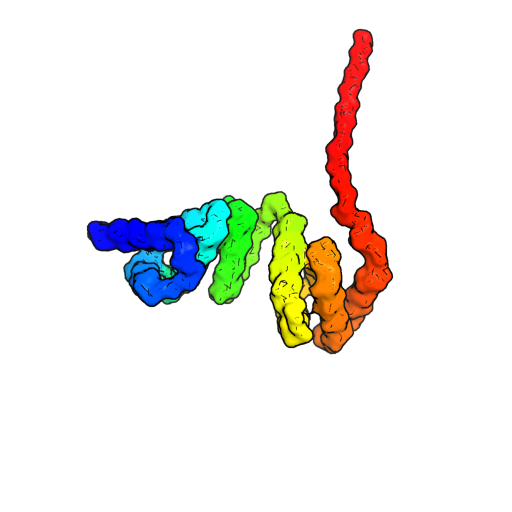.36, std 13.49, range [36.97, 98.31]